Protein AF-A0A6A6C3P4-F1 (afdb_monomer_lite)

Foldseek 3Di:
DPPDPPLVVDPLVVNLVVLLVVCVPWDAFDFDDEDPQKTKTFDDDTDPVNNVQCLPALVSVLSNLCSNQVPDATEIEIANDPDPPPDPVSDDHNYHPVSNLNLQSYAEYEYEQEAALVDPVRLVSSLVSLQVVLVVNVVRYAHAEYAYEYEHPDDDDPDDELSCLSVLVSVVSRDYNAYAYYYYDPRNVVSHDPVSVVVSVVRNVVVVVVCVPDDDDPDPVVVCVVDPPPPPPPDDD

Sequence (237 aa):
MSSHSALLDLPAELRVHIFEYVFEETHCQKPLFVLDEIYVQSSGEGSLTATAILLTCRLIYKECLPLLYQNTAVELSLRCEENTNESLTTLIDLGTIEDCGILPRLRHIELEVTFDAHDEASISRTKARLQNFSKVLNTHGKLKTLNLTFLQSGKHYRGDEFSGDVLVDQAMAMKRDQVFEVSRNIAARFAMSNGKWTALRALADNYREGERESYQEISLDYWDRVFPEKVGSGEAE

Radius of gyration: 21.26 Å; chains: 1; bounding box: 56×50×61 Å

pLDDT: mean 71.83, std 16.26, range [32.56, 93.0]

Structure (mmCIF, N/CA/C/O backbone):
data_AF-A0A6A6C3P4-F1
#
_entry.id   AF-A0A6A6C3P4-F1
#
loop_
_atom_site.group_PDB
_atom_site.id
_atom_site.type_symbol
_atom_site.label_atom_id
_atom_site.label_alt_id
_atom_site.label_comp_id
_atom_site.label_asym_id
_atom_site.label_entity_id
_atom_site.label_seq_id
_atom_site.pdbx_PDB_ins_code
_atom_site.Cartn_x
_atom_site.Cartn_y
_atom_site.Cartn_z
_atom_site.occupancy
_atom_site.B_iso_or_equiv
_atom_site.auth_seq_id
_atom_site.auth_comp_id
_atom_site.auth_asym_id
_atom_site.auth_atom_id
_atom_site.pdbx_PDB_model_num
ATOM 1 N N . MET A 1 1 ? 7.246 -18.200 37.428 1.00 45.94 1 MET A N 1
ATOM 2 C CA . MET A 1 1 ? 5.862 -17.742 37.674 1.00 45.94 1 MET A CA 1
ATOM 3 C C . MET A 1 1 ? 5.400 -17.093 36.386 1.00 45.94 1 MET A C 1
ATOM 5 O O . MET A 1 1 ? 6.063 -16.165 35.947 1.00 45.94 1 MET A O 1
ATOM 9 N N . SER A 1 2 ? 4.390 -17.640 35.710 1.00 48.94 2 SER A N 1
ATOM 10 C CA . SER A 1 2 ? 3.871 -17.032 34.482 1.00 48.94 2 SER A CA 1
ATOM 11 C C . SER A 1 2 ? 3.202 -15.708 34.845 1.00 48.94 2 SER A C 1
ATOM 13 O O . SER A 1 2 ? 2.239 -15.700 35.609 1.00 48.94 2 SER A O 1
ATOM 15 N N . SER A 1 3 ? 3.728 -14.598 34.339 1.00 57.94 3 SER A N 1
ATOM 16 C CA . SER A 1 3 ? 3.093 -13.284 34.415 1.00 57.94 3 SER A CA 1
ATOM 17 C C . SER A 1 3 ? 1.859 -13.289 33.512 1.00 57.94 3 SER A C 1
ATOM 19 O O . SER A 1 3 ? 1.930 -12.895 32.350 1.00 57.94 3 SER A O 1
ATOM 21 N N . HIS A 1 4 ? 0.750 -13.828 34.018 1.00 65.25 4 HIS A N 1
ATOM 22 C CA . HIS A 1 4 ? -0.543 -13.739 33.349 1.00 65.25 4 HIS A CA 1
ATOM 23 C C . HIS A 1 4 ? -1.023 -12.287 33.453 1.00 65.25 4 HIS A C 1
ATOM 25 O O . HIS A 1 4 ? -0.998 -11.699 34.535 1.00 65.25 4 HIS A O 1
ATOM 31 N N . SER A 1 5 ? -1.376 -11.676 32.323 1.00 78.69 5 SER A N 1
ATOM 32 C CA . SER A 1 5 ? -1.876 -10.302 32.307 1.00 78.69 5 SER A CA 1
ATOM 33 C C . SER A 1 5 ? -3.309 -10.285 32.825 1.00 78.69 5 SER A C 1
ATOM 35 O O . SER A 1 5 ? -4.189 -10.848 32.180 1.00 78.69 5 SER A O 1
ATOM 37 N N . ALA A 1 6 ? -3.554 -9.588 33.939 1.00 84.31 6 ALA A N 1
ATOM 38 C CA . ALA A 1 6 ? -4.893 -9.427 34.513 1.00 84.31 6 ALA A CA 1
ATOM 39 C C . ALA A 1 6 ? -5.907 -8.820 33.521 1.00 84.31 6 ALA A C 1
ATOM 41 O O . ALA A 1 6 ? -7.106 -9.045 33.646 1.00 84.31 6 ALA A O 1
ATOM 42 N N . LEU A 1 7 ? -5.430 -8.083 32.508 1.00 85.31 7 LEU A N 1
ATOM 43 C CA . LEU A 1 7 ? -6.269 -7.549 31.436 1.00 85.31 7 LEU A CA 1
ATOM 44 C C . LEU A 1 7 ? -6.880 -8.664 30.574 1.00 85.31 7 LEU A C 1
ATOM 46 O O . LEU A 1 7 ? -8.026 -8.548 30.155 1.00 85.31 7 LEU A O 1
ATOM 50 N N . LEU A 1 8 ? -6.134 -9.744 30.315 1.00 86.56 8 LEU A N 1
ATOM 51 C CA . LEU A 1 8 ? -6.587 -10.862 29.479 1.00 86.56 8 LEU A CA 1
ATOM 52 C C . LEU A 1 8 ? -7.566 -11.793 30.207 1.00 86.56 8 LEU A C 1
ATOM 54 O O . LEU A 1 8 ? -8.296 -12.529 29.546 1.00 86.56 8 LEU A O 1
ATOM 58 N N . ASP A 1 9 ? -7.615 -11.726 31.537 1.00 90.06 9 ASP A N 1
ATOM 59 C CA . ASP A 1 9 ? -8.539 -12.513 32.360 1.00 90.06 9 ASP A CA 1
ATOM 60 C C . ASP A 1 9 ? -9.953 -11.891 32.412 1.00 90.06 9 ASP A C 1
ATOM 62 O O . ASP A 1 9 ? -10.911 -12.547 32.823 1.00 90.06 9 ASP A O 1
ATOM 66 N N . LEU A 1 10 ? -10.108 -10.632 31.981 1.00 89.88 10 LEU A N 1
ATOM 67 C CA . LEU A 1 10 ? -11.409 -9.964 31.882 1.00 89.88 10 LEU A CA 1
ATOM 68 C C . LEU A 1 10 ? -12.240 -10.527 30.716 1.00 89.88 10 LEU A C 1
ATOM 70 O O . LEU A 1 10 ? -11.660 -10.878 29.694 1.00 89.88 10 LEU A O 1
ATOM 74 N N . PRO A 1 11 ? -13.583 -10.551 30.791 1.00 92.12 11 PRO A N 1
ATOM 75 C CA . PRO A 1 11 ? -14.446 -10.768 29.627 1.00 92.12 11 PRO A CA 1
ATOM 76 C C . PRO A 1 11 ? -14.145 -9.791 28.482 1.00 92.12 11 PRO A C 1
ATOM 78 O O . PRO A 1 11 ? -13.743 -8.648 28.720 1.00 92.12 11 PRO A O 1
ATOM 81 N N . ALA A 1 12 ? -14.360 -10.231 27.240 1.00 87.94 12 ALA A N 1
ATOM 82 C CA . ALA A 1 12 ? -14.039 -9.450 26.043 1.00 87.94 12 ALA A CA 1
ATOM 83 C C . ALA A 1 12 ? -14.767 -8.098 26.020 1.00 87.94 12 ALA A C 1
ATOM 85 O O . ALA A 1 12 ? -14.181 -7.085 25.654 1.00 87.94 12 ALA A O 1
ATOM 86 N N . GLU A 1 13 ? -16.009 -8.063 26.493 1.00 89.31 13 GLU A N 1
ATOM 87 C CA . GLU A 1 13 ? -16.842 -6.865 26.563 1.00 89.31 13 GLU A CA 1
ATOM 88 C C . GLU A 1 13 ? -16.215 -5.791 27.464 1.00 89.31 13 GLU A C 1
ATOM 90 O O . GLU A 1 13 ? -16.204 -4.611 27.119 1.00 89.31 13 GLU A O 1
ATOM 95 N N . LEU A 1 14 ? -15.628 -6.194 28.598 1.00 90.88 14 LEU A N 1
ATOM 96 C CA . LEU A 1 14 ? -14.944 -5.262 29.497 1.00 90.88 14 LEU A CA 1
ATOM 97 C C . LEU A 1 14 ? -13.619 -4.778 28.910 1.00 90.88 14 LEU A C 1
ATOM 99 O O . LEU A 1 14 ? -13.282 -3.606 29.068 1.00 90.88 14 LEU A O 1
ATOM 103 N N . ARG A 1 15 ? -12.879 -5.651 28.214 1.00 90.44 15 ARG A N 1
ATOM 104 C CA . ARG A 1 15 ? -11.650 -5.250 27.513 1.00 90.44 15 ARG A CA 1
ATOM 105 C C . ARG A 1 15 ? -11.947 -4.206 26.442 1.00 90.44 15 ARG A C 1
ATOM 107 O O . ARG A 1 15 ? -11.287 -3.174 26.415 1.00 90.44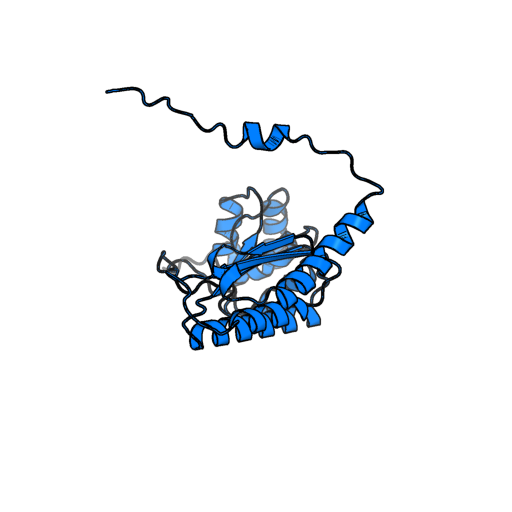 15 ARG A O 1
ATOM 114 N N . VAL A 1 16 ? -12.972 -4.440 25.624 1.00 85.81 16 VAL A N 1
ATOM 115 C CA . VAL A 1 16 ? -13.423 -3.512 24.578 1.00 85.81 16 VAL A CA 1
ATOM 116 C C . VAL A 1 16 ? -13.778 -2.147 25.166 1.00 85.81 16 VAL A C 1
ATOM 118 O O . VAL A 1 16 ? -13.265 -1.153 24.672 1.00 85.81 16 VAL A O 1
ATOM 121 N N . HIS A 1 17 ? -14.540 -2.078 26.262 1.00 87.31 17 HIS A N 1
ATOM 122 C CA . HIS A 1 17 ? -14.852 -0.796 26.910 1.00 87.31 17 HIS A CA 1
ATOM 123 C C . HIS A 1 17 ? -13.623 -0.072 27.480 1.00 87.31 17 HIS A C 1
ATOM 125 O O . HIS A 1 17 ? -13.535 1.153 27.405 1.00 87.31 17 HIS A O 1
ATOM 131 N N . ILE A 1 18 ? -12.650 -0.807 28.032 1.00 87.81 18 ILE A N 1
ATOM 132 C CA . ILE A 1 18 ? -11.373 -0.213 28.459 1.00 87.81 18 ILE A CA 1
ATOM 133 C C . ILE A 1 18 ? -10.647 0.380 27.250 1.00 87.81 18 ILE A C 1
ATOM 135 O O . ILE A 1 18 ? -10.140 1.497 27.321 1.00 87.81 18 ILE A O 1
ATOM 139 N N . PHE A 1 19 ? -10.605 -0.351 26.138 1.00 86.12 19 PHE A N 1
ATOM 140 C CA . PHE A 1 19 ? -9.968 0.111 24.913 1.00 86.12 19 PHE A CA 1
ATOM 141 C C . PHE A 1 19 ? -10.689 1.315 24.309 1.00 86.12 19 PHE A C 1
ATOM 143 O O . PHE A 1 19 ? -10.016 2.267 23.939 1.00 86.12 19 PHE A O 1
ATOM 150 N N . GLU A 1 20 ? -12.021 1.336 24.277 1.00 84.50 20 GLU A N 1
ATOM 151 C CA . GLU A 1 20 ? -12.801 2.503 23.844 1.00 84.50 20 GLU A CA 1
ATOM 152 C C . GLU A 1 20 ? -12.368 3.764 24.591 1.00 84.50 20 GLU A C 1
ATOM 154 O O . GLU A 1 20 ? -12.025 4.750 23.950 1.00 84.50 20 GLU A O 1
ATOM 159 N N . TYR A 1 21 ? -12.274 3.699 25.922 1.00 84.12 21 TYR A N 1
ATOM 160 C CA . TYR A 1 21 ? -11.817 4.822 26.743 1.00 84.12 21 TYR A CA 1
ATOM 161 C C . TYR A 1 21 ? -10.351 5.203 26.476 1.00 84.12 21 TYR A C 1
ATOM 163 O O . TYR A 1 21 ? -10.004 6.377 26.395 1.00 84.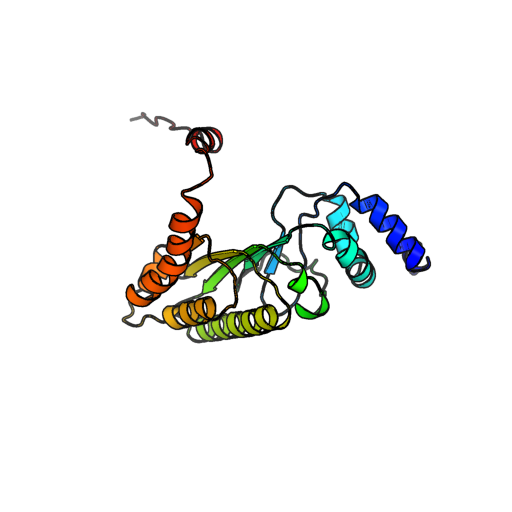12 21 TYR A O 1
ATOM 171 N N . VAL A 1 22 ? -9.464 4.217 26.317 1.00 79.94 22 VAL A N 1
ATOM 172 C CA . VAL A 1 22 ? -8.038 4.460 26.030 1.00 79.94 22 VAL A CA 1
ATOM 173 C C . VAL A 1 22 ? -7.833 5.097 24.653 1.00 79.94 22 VAL A C 1
ATOM 175 O O . VAL A 1 22 ? -6.915 5.896 24.477 1.00 79.94 22 VAL A O 1
ATOM 178 N N . PHE A 1 23 ? -8.659 4.741 23.671 1.00 75.31 23 PHE A N 1
ATOM 179 C CA . PHE A 1 23 ? -8.521 5.185 22.286 1.00 75.31 23 PHE A CA 1
ATOM 180 C C . PHE A 1 23 ? -9.458 6.345 21.910 1.00 75.31 23 PHE A C 1
ATOM 182 O O . PHE A 1 23 ? -9.339 6.838 20.792 1.00 75.31 23 PHE A O 1
ATOM 189 N N . GLU A 1 24 ? -10.320 6.817 22.820 1.00 71.44 24 GLU A N 1
ATOM 190 C CA . GLU A 1 24 ? -11.360 7.835 22.569 1.00 71.44 24 GLU A CA 1
ATOM 191 C C . GLU A 1 24 ? -10.817 9.114 21.906 1.00 71.44 24 GLU A C 1
ATOM 193 O O . GLU A 1 24 ? -11.438 9.651 20.992 1.00 71.44 24 GLU A O 1
ATOM 198 N N . GLU A 1 25 ? -9.616 9.554 22.296 1.00 62.62 25 GLU A N 1
ATOM 199 C CA . GLU A 1 25 ? -8.971 10.771 21.774 1.00 62.62 25 GLU A CA 1
ATOM 200 C C . GLU A 1 25 ? -7.675 10.491 20.995 1.00 62.62 25 GLU A C 1
ATOM 202 O O . GLU A 1 25 ? -6.886 11.401 20.727 1.00 62.62 25 GLU A O 1
ATOM 207 N N . THR A 1 26 ? -7.404 9.229 20.648 1.00 62.56 26 THR A N 1
ATOM 208 C CA . THR A 1 26 ? -6.049 8.830 20.260 1.00 62.56 26 THR A CA 1
ATOM 209 C C . THR A 1 26 ? -5.933 8.391 18.806 1.00 62.56 26 THR A C 1
ATOM 211 O O . THR A 1 26 ? -6.361 7.304 18.424 1.00 62.56 26 THR A O 1
ATOM 214 N N . HIS A 1 27 ? -5.225 9.184 18.001 1.00 59.31 27 HIS A N 1
ATOM 215 C CA . HIS A 1 27 ? -4.705 8.725 16.715 1.00 59.31 27 HIS A CA 1
ATOM 216 C C . HIS A 1 27 ? -3.531 7.759 16.964 1.00 59.31 27 HIS A C 1
ATOM 218 O O . HIS A 1 27 ? -2.566 8.081 17.662 1.00 59.31 27 HIS A O 1
ATOM 224 N N . CYS A 1 28 ? -3.621 6.531 16.450 1.00 59.34 28 CYS A N 1
ATOM 225 C CA . CYS A 1 28 ? -2.527 5.556 16.524 1.00 59.34 28 CYS A CA 1
ATOM 226 C C . CYS A 1 28 ? -1.546 5.792 15.372 1.00 59.34 28 CYS A C 1
ATOM 228 O O . CYS A 1 28 ? -1.984 6.025 14.251 1.00 59.34 28 CYS A O 1
ATOM 230 N N . GLN A 1 29 ? -0.234 5.732 15.641 1.00 55.16 29 GLN A N 1
ATOM 231 C CA . GLN A 1 29 ? 0.790 6.139 14.668 1.00 55.16 29 GLN A CA 1
ATOM 232 C C . GLN A 1 29 ? 1.463 4.979 13.922 1.00 55.16 29 GLN A C 1
ATOM 234 O O . GLN A 1 29 ? 1.927 5.169 12.800 1.00 55.16 29 GLN A O 1
ATOM 239 N N . LYS A 1 30 ? 1.611 3.801 14.543 1.00 55.06 30 LYS A N 1
ATOM 240 C CA . LYS A 1 30 ? 2.495 2.727 14.048 1.00 55.06 30 LYS A CA 1
ATOM 241 C C . LYS A 1 30 ? 2.025 1.346 14.554 1.00 55.06 30 LYS A C 1
ATOM 243 O O . LYS A 1 30 ? 1.406 1.283 15.608 1.00 55.06 30 LYS A O 1
ATOM 248 N N . PRO A 1 31 ? 2.392 0.224 13.914 1.00 52.94 31 PRO A N 1
ATOM 249 C CA . PRO A 1 31 ? 1.955 -0.208 12.578 1.00 52.94 31 PRO A CA 1
ATOM 250 C C . PRO A 1 31 ? 0.911 -1.332 12.678 1.00 52.94 31 PRO A C 1
ATOM 252 O O . PRO A 1 31 ? 0.866 -2.058 13.673 1.00 52.94 31 PRO A O 1
ATOM 255 N N . LEU A 1 32 ? 0.128 -1.543 11.614 1.00 54.28 32 LEU A N 1
ATOM 256 C CA . LEU A 1 32 ? -0.508 -2.844 11.395 1.00 54.28 32 LEU A CA 1
ATOM 257 C C . LEU A 1 32 ? 0.454 -3.721 10.589 1.00 54.28 32 LEU A C 1
ATOM 259 O O . LEU A 1 32 ? 0.484 -3.650 9.368 1.00 54.28 32 LEU A O 1
ATOM 263 N N . PHE A 1 33 ? 1.261 -4.542 11.251 1.00 56.22 33 PHE A N 1
ATOM 264 C CA . PHE A 1 33 ? 2.139 -5.479 10.548 1.00 56.22 33 PHE A CA 1
ATOM 265 C C . PHE A 1 33 ? 1.400 -6.719 10.109 1.00 56.22 33 PHE A C 1
ATOM 267 O O . PHE A 1 33 ? 0.973 -7.506 10.948 1.00 56.22 33 PHE A O 1
ATOM 274 N N . VAL A 1 34 ? 1.285 -6.921 8.803 1.00 54.06 34 VAL A N 1
ATOM 275 C CA . VAL A 1 34 ? 0.545 -8.064 8.297 1.00 54.06 34 VAL A CA 1
ATOM 276 C C . VAL A 1 34 ? 1.196 -8.594 7.027 1.00 54.06 34 VAL A C 1
ATOM 278 O O . VAL A 1 34 ? 1.381 -7.875 6.049 1.00 54.06 34 VAL A O 1
ATOM 281 N N . LEU A 1 35 ? 1.626 -9.846 7.136 1.00 48.59 35 LEU A N 1
ATOM 282 C CA . LEU A 1 35 ? 2.675 -10.531 6.405 1.00 48.59 35 LEU A CA 1
ATOM 283 C C . LEU A 1 35 ? 2.189 -11.003 5.024 1.00 48.59 35 LEU A C 1
ATOM 285 O O . LEU A 1 35 ? 1.468 -11.986 4.912 1.00 48.59 35 LEU A O 1
ATOM 289 N N . ASP A 1 36 ? 2.623 -10.269 4.002 1.00 52.94 36 ASP A N 1
ATOM 290 C CA . ASP A 1 36 ? 2.783 -10.657 2.586 1.00 52.94 36 ASP A CA 1
ATOM 291 C C . ASP A 1 36 ? 3.763 -9.653 1.921 1.00 52.94 36 ASP A C 1
ATOM 293 O O . ASP A 1 36 ? 3.600 -9.207 0.787 1.00 52.94 36 ASP A O 1
ATOM 297 N N . GLU A 1 37 ? 4.785 -9.237 2.690 1.00 58.62 37 GLU A N 1
ATOM 298 C CA . GLU A 1 37 ? 5.852 -8.302 2.283 1.00 58.62 37 GLU A CA 1
ATOM 299 C C . GLU A 1 37 ? 5.377 -6.866 1.941 1.00 58.62 37 GLU A C 1
ATOM 301 O O . GLU A 1 37 ? 6.060 -6.128 1.223 1.00 58.62 37 GLU A O 1
ATOM 306 N N . ILE A 1 38 ? 4.216 -6.462 2.476 1.00 59.91 38 ILE A N 1
ATOM 307 C CA . ILE A 1 38 ? 3.667 -5.102 2.389 1.00 59.91 38 ILE A CA 1
ATOM 308 C C . ILE A 1 38 ? 3.631 -4.480 3.787 1.00 59.91 38 ILE A C 1
ATOM 310 O O . ILE A 1 38 ? 2.994 -5.000 4.703 1.00 59.91 38 ILE A O 1
ATOM 314 N N . TYR A 1 39 ? 4.298 -3.341 3.945 1.00 62.84 39 TYR A N 1
ATOM 315 C CA . TYR A 1 39 ? 4.402 -2.636 5.222 1.00 62.84 39 TYR A CA 1
ATOM 316 C C . TYR A 1 39 ? 3.325 -1.571 5.312 1.00 62.84 39 TYR A C 1
ATOM 318 O O . TYR A 1 39 ? 3.297 -0.697 4.458 1.00 62.84 39 TYR A O 1
ATOM 326 N N . VAL A 1 40 ? 2.472 -1.632 6.336 1.00 62.19 40 VAL A N 1
ATOM 327 C CA . VAL A 1 40 ? 1.346 -0.709 6.511 1.00 62.19 40 VAL A CA 1
ATOM 328 C C . VAL A 1 40 ? 1.644 0.301 7.619 1.00 62.19 40 VAL A C 1
ATOM 330 O O . VAL A 1 40 ? 1.822 -0.077 8.780 1.00 62.19 40 VAL A O 1
ATOM 333 N N . GLN A 1 41 ? 1.621 1.592 7.294 1.00 64.44 41 GLN A N 1
ATOM 334 C CA . GLN A 1 41 ? 1.775 2.676 8.266 1.00 64.44 41 GLN A CA 1
ATOM 335 C C . GLN A 1 41 ? 0.617 3.676 8.174 1.00 64.44 41 GLN A C 1
ATOM 337 O O . GLN A 1 41 ? 0.255 4.091 7.080 1.00 64.44 41 GLN A O 1
ATOM 342 N N . SER A 1 42 ? 0.058 4.087 9.314 1.00 62.47 42 SER A N 1
ATOM 343 C CA . SER A 1 42 ? -0.900 5.199 9.392 1.00 62.47 42 SER A CA 1
ATOM 344 C C . SER A 1 42 ? -0.188 6.556 9.366 1.00 62.47 42 SER A C 1
ATOM 346 O O . SER A 1 42 ? 0.865 6.704 9.993 1.00 62.47 42 SER A O 1
ATOM 348 N N . SER A 1 43 ? -0.755 7.552 8.683 1.00 57.50 43 SER A N 1
ATOM 349 C CA . SER A 1 43 ? -0.251 8.935 8.692 1.00 57.50 43 SER A CA 1
ATOM 350 C C . SER A 1 43 ? -0.592 9.686 9.996 1.00 57.50 43 SER A C 1
ATOM 352 O O . SER A 1 43 ? -1.507 9.303 10.727 1.00 57.50 43 SER A O 1
ATOM 354 N N . GLY A 1 44 ? 0.156 10.759 10.301 1.00 59.53 44 GLY A N 1
ATOM 355 C CA . GLY A 1 44 ? -0.094 11.672 11.434 1.00 59.53 44 GLY A CA 1
ATOM 356 C C . GLY A 1 44 ? 0.852 11.529 12.638 1.00 59.53 44 GLY A C 1
ATOM 357 O O . GLY A 1 44 ? 1.699 10.637 12.675 1.00 59.53 44 GLY A O 1
ATOM 358 N N . GLU A 1 45 ? 0.724 12.434 13.620 1.00 60.16 45 GLU A N 1
ATOM 359 C CA . GLU A 1 45 ? 1.311 12.309 14.966 1.00 60.16 45 GLU A CA 1
ATOM 360 C C . GLU A 1 45 ? 0.380 11.467 15.841 1.00 60.16 45 GLU A C 1
ATOM 362 O O . GLU A 1 45 ? -0.811 11.751 15.933 1.00 60.16 45 GLU A O 1
ATOM 367 N N . GLY A 1 46 ? 0.889 10.407 16.462 1.00 63.56 46 GLY A N 1
ATOM 368 C CA . GLY A 1 46 ? 0.056 9.478 17.213 1.00 63.56 46 GLY A CA 1
ATOM 369 C C . GLY A 1 46 ? 0.679 9.098 18.542 1.00 63.56 46 GLY A C 1
ATOM 370 O O . GLY A 1 46 ? 1.841 9.382 18.824 1.00 63.56 46 GLY A O 1
ATOM 371 N N . SER A 1 47 ? -0.118 8.470 19.399 1.00 70.81 47 SER A N 1
ATOM 372 C CA . SER A 1 47 ? 0.312 8.164 20.762 1.00 70.81 47 SER A CA 1
ATOM 373 C C . SER A 1 47 ? 1.214 6.933 20.818 1.00 70.81 47 SER A C 1
ATOM 375 O O . SER A 1 47 ? 0.847 5.833 20.384 1.00 70.81 47 SER A O 1
ATOM 377 N N . LEU A 1 48 ? 2.380 7.103 21.445 1.00 70.62 48 LEU A N 1
ATOM 378 C CA . LEU A 1 48 ? 3.295 6.009 21.777 1.00 70.62 48 LEU A CA 1
ATOM 379 C C . LEU A 1 48 ? 2.631 4.977 22.701 1.00 70.62 48 LEU A C 1
ATOM 381 O O . LEU A 1 48 ? 2.861 3.778 22.551 1.00 70.62 48 LEU A O 1
ATOM 385 N N . THR A 1 49 ? 1.766 5.423 23.615 1.00 73.75 49 THR A N 1
ATOM 386 C CA . THR A 1 49 ? 1.061 4.553 24.567 1.00 73.75 49 THR A CA 1
ATOM 387 C C . THR A 1 49 ? 0.050 3.658 23.859 1.00 73.75 49 THR A C 1
ATOM 389 O O . THR A 1 49 ? 0.045 2.447 24.065 1.00 73.75 49 THR A O 1
ATOM 392 N N . ALA A 1 50 ? -0.766 4.235 22.977 1.00 72.56 50 ALA A N 1
ATOM 393 C CA . ALA A 1 50 ? -1.739 3.489 22.182 1.00 72.56 50 ALA A CA 1
ATOM 394 C C . ALA A 1 50 ? -1.052 2.438 21.294 1.00 72.56 50 ALA A C 1
ATOM 396 O O . ALA A 1 50 ? -1.468 1.280 21.239 1.00 72.56 50 ALA A O 1
ATOM 397 N N . THR A 1 51 ? 0.068 2.828 20.683 1.00 72.38 51 THR A N 1
ATOM 398 C CA . THR A 1 51 ? 0.919 1.937 19.887 1.00 72.38 51 THR A CA 1
ATOM 399 C C . THR A 1 51 ? 1.457 0.769 20.723 1.00 72.38 51 THR A C 1
ATOM 401 O O . THR A 1 51 ? 1.373 -0.382 20.302 1.00 72.38 51 THR A O 1
ATOM 404 N N . ALA A 1 52 ? 1.957 1.025 21.935 1.00 74.50 52 ALA A N 1
ATOM 405 C CA . ALA A 1 52 ? 2.470 -0.028 22.814 1.00 74.50 52 ALA A CA 1
ATOM 406 C C . ALA A 1 52 ? 1.387 -1.047 23.225 1.00 74.50 52 ALA A C 1
ATOM 408 O O . ALA A 1 52 ? 1.662 -2.245 23.313 1.00 74.50 52 ALA A O 1
ATOM 409 N N . ILE A 1 53 ? 0.144 -0.597 23.426 1.00 77.25 53 ILE A N 1
ATOM 410 C CA . ILE A 1 53 ? -0.988 -1.475 23.764 1.00 77.25 53 ILE A CA 1
ATOM 411 C C . ILE A 1 53 ? -1.318 -2.412 22.595 1.00 77.25 53 ILE A C 1
ATOM 413 O O . ILE A 1 53 ? -1.458 -3.620 22.794 1.00 77.25 53 ILE A O 1
ATOM 417 N N . LEU A 1 54 ? -1.369 -1.888 21.367 1.00 74.06 54 LEU A N 1
ATOM 418 C CA . LEU A 1 54 ? -1.586 -2.696 20.160 1.00 74.06 54 LEU A CA 1
ATOM 419 C C . LEU A 1 54 ? -0.499 -3.755 19.959 1.00 74.06 54 LEU A C 1
ATOM 421 O O . LEU A 1 54 ? -0.790 -4.870 19.532 1.00 74.06 54 LEU A O 1
ATOM 425 N N . LEU A 1 55 ? 0.738 -3.424 20.325 1.00 74.12 55 LEU A N 1
ATOM 426 C CA . LEU A 1 55 ? 1.890 -4.318 20.249 1.00 74.12 55 LEU A CA 1
ATOM 427 C C . LEU A 1 55 ? 2.029 -5.241 21.471 1.00 74.12 55 LEU A C 1
ATOM 429 O O . LEU A 1 55 ? 3.074 -5.855 21.653 1.00 74.12 55 LEU A O 1
ATOM 433 N N . THR A 1 56 ? 1.013 -5.361 22.328 1.00 77.38 56 THR A N 1
ATOM 434 C CA . THR A 1 56 ? 1.095 -6.250 23.498 1.00 77.38 56 THR A CA 1
ATOM 435 C C . THR A 1 56 ? 0.837 -7.710 23.119 1.00 77.38 56 THR A C 1
ATOM 437 O O . THR A 1 56 ? 1.604 -8.594 23.498 1.00 77.38 56 THR A O 1
ATOM 440 N N . CYS A 1 57 ? -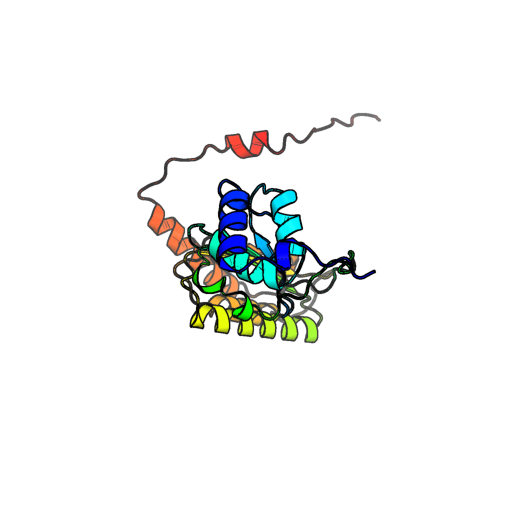0.242 -7.994 22.378 1.00 78.81 57 CYS A N 1
ATOM 441 C CA . CYS A 1 57 ? -0.511 -9.326 21.829 1.00 78.81 57 CYS A CA 1
ATOM 442 C C . CYS A 1 57 ? -1.540 -9.291 20.686 1.00 78.81 57 CYS A C 1
ATOM 444 O O . CYS A 1 57 ? -2.339 -8.361 20.567 1.00 78.81 57 CYS A O 1
ATOM 446 N N . ARG A 1 58 ? -1.575 -10.365 19.882 1.00 76.94 58 ARG A N 1
ATOM 447 C CA . ARG A 1 58 ? -2.486 -10.501 18.730 1.00 76.94 58 ARG A CA 1
ATOM 448 C C . ARG A 1 58 ? -3.971 -10.411 19.106 1.00 76.94 58 ARG A C 1
ATOM 450 O O . ARG A 1 58 ? -4.761 -9.924 18.304 1.00 76.94 58 ARG A O 1
ATOM 457 N N . LEU A 1 59 ? -4.356 -10.886 20.295 1.00 83.00 59 LEU A N 1
ATOM 458 C CA . LEU A 1 59 ? -5.750 -10.829 20.752 1.00 83.00 59 LEU A CA 1
ATOM 459 C C . LEU A 1 59 ? -6.197 -9.383 20.983 1.00 83.00 59 LEU A C 1
ATOM 461 O O . LEU A 1 59 ? -7.175 -8.957 20.380 1.00 83.00 59 LEU A O 1
ATOM 465 N N . ILE A 1 60 ? -5.439 -8.638 21.796 1.00 81.69 60 ILE A N 1
ATOM 466 C CA . ILE A 1 60 ? -5.701 -7.221 22.093 1.00 81.69 60 ILE A CA 1
ATOM 467 C C . ILE A 1 60 ? -5.798 -6.437 20.792 1.00 81.69 60 ILE A C 1
ATOM 469 O O . ILE A 1 60 ? -6.769 -5.733 20.555 1.00 81.6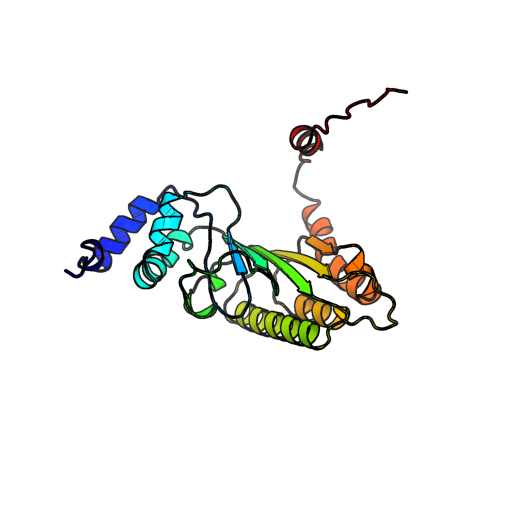9 60 ILE A O 1
ATOM 473 N N . TYR A 1 61 ? -4.836 -6.637 19.898 1.00 78.31 61 TYR A N 1
ATOM 474 C CA . TYR A 1 61 ? -4.840 -5.990 18.600 1.00 78.31 61 TYR A CA 1
ATOM 475 C C . TYR A 1 61 ? -6.133 -6.230 17.800 1.00 78.31 61 TYR A C 1
ATOM 477 O O . TYR A 1 61 ? -6.745 -5.275 17.323 1.00 78.31 61 TYR A O 1
ATOM 485 N N . LYS A 1 62 ? -6.582 -7.489 17.680 1.00 77.81 62 LYS A N 1
ATOM 486 C CA . LYS A 1 62 ? -7.816 -7.832 16.952 1.00 77.81 62 LYS A CA 1
ATOM 487 C C . LYS A 1 62 ? -9.062 -7.199 17.574 1.00 77.81 62 LYS A C 1
ATOM 489 O O . LYS A 1 62 ? -9.964 -6.814 16.834 1.00 77.81 62 LYS A O 1
ATOM 494 N N . GLU A 1 63 ? -9.111 -7.090 18.898 1.00 81.69 63 GLU A N 1
ATOM 495 C CA . GLU A 1 63 ? -10.224 -6.464 19.623 1.00 81.69 63 GLU A CA 1
ATOM 496 C C . GLU A 1 63 ? -10.228 -4.936 19.481 1.00 81.69 63 GLU A C 1
ATOM 498 O O . GLU A 1 63 ? -11.291 -4.340 19.325 1.00 81.69 63 GLU A O 1
ATOM 503 N N . CYS A 1 64 ? -9.055 -4.299 19.463 1.00 79.50 64 CYS A N 1
ATOM 504 C CA . CYS A 1 64 ? -8.922 -2.844 19.341 1.00 79.50 64 CYS A CA 1
ATOM 505 C C . CYS A 1 64 ? -9.119 -2.328 17.910 1.00 79.50 64 CYS A C 1
ATOM 507 O O . CYS A 1 64 ? -9.529 -1.187 17.710 1.00 79.50 64 CYS A O 1
ATOM 509 N N . LEU A 1 65 ? -8.812 -3.141 16.898 1.00 75.94 65 LEU A N 1
ATOM 510 C CA . LEU A 1 65 ? -8.791 -2.712 15.499 1.00 75.94 65 LEU A CA 1
ATOM 511 C C . LEU A 1 65 ? -10.142 -2.150 15.013 1.00 75.94 65 LEU A C 1
ATOM 513 O O . LEU A 1 65 ? -10.144 -1.093 14.379 1.00 75.94 65 LEU A O 1
ATOM 517 N N . PRO A 1 66 ? -11.302 -2.770 15.311 1.00 75.06 66 PRO A N 1
ATOM 518 C CA . PRO A 1 66 ? -12.589 -2.149 15.037 1.00 75.06 66 PRO A CA 1
ATOM 519 C C . PRO A 1 66 ? -12.728 -0.774 15.684 1.00 75.06 66 PRO A C 1
ATOM 521 O O . PRO A 1 66 ? -13.105 0.153 14.986 1.00 75.06 66 PRO A O 1
ATOM 524 N N . LEU A 1 67 ? -12.361 -0.617 16.954 1.00 76.31 67 LEU A N 1
ATOM 525 C CA . LEU A 1 67 ? -12.518 0.642 17.689 1.00 76.31 67 LEU A CA 1
ATOM 526 C C . LEU A 1 67 ? -11.708 1.780 17.056 1.00 76.31 67 LEU A C 1
ATOM 528 O O . LEU A 1 67 ? -12.215 2.883 16.877 1.00 76.31 67 LEU A O 1
ATOM 532 N N . LEU A 1 68 ? -10.480 1.481 16.628 1.00 72.62 68 LEU A N 1
ATOM 533 C CA . LEU A 1 68 ? -9.582 2.453 16.001 1.00 72.62 68 LEU A CA 1
ATOM 534 C C . LEU A 1 68 ? -10.052 2.926 14.624 1.00 72.62 68 LEU A C 1
ATOM 536 O O . LEU A 1 68 ? -9.821 4.074 14.238 1.00 72.62 68 LEU A O 1
ATOM 540 N N . TYR A 1 69 ? -10.691 2.034 13.868 1.00 69.50 69 TYR A N 1
ATOM 541 C CA . TYR A 1 69 ? -10.946 2.241 12.442 1.00 69.50 69 TYR A CA 1
ATOM 542 C C . TYR A 1 69 ? -12.431 2.250 12.067 1.00 69.50 69 TYR A C 1
ATOM 544 O O . TYR A 1 69 ? -12.764 2.403 10.894 1.00 69.50 69 TYR A O 1
ATOM 552 N N . GLN A 1 70 ? -13.346 2.089 13.025 1.00 65.44 70 GLN A N 1
ATOM 553 C CA . GLN A 1 70 ? -14.790 2.091 12.773 1.00 65.44 70 GLN A CA 1
ATOM 554 C C . GLN A 1 70 ? -15.286 3.457 12.291 1.00 65.44 70 GLN A C 1
ATOM 556 O O . GLN A 1 70 ? -16.156 3.495 11.424 1.00 65.44 70 GLN A O 1
ATOM 561 N N . ASN A 1 71 ? -14.694 4.549 12.783 1.00 55.69 71 ASN A N 1
ATOM 562 C CA . ASN A 1 71 ? -15.110 5.917 12.452 1.00 55.69 71 ASN A CA 1
ATOM 563 C C . ASN A 1 71 ? -13.989 6.780 11.850 1.00 55.69 71 ASN A C 1
ATOM 565 O O . ASN A 1 71 ? -14.222 7.937 11.508 1.00 55.69 71 ASN A O 1
ATOM 569 N N . THR A 1 72 ? -12.789 6.223 11.690 1.00 60.56 72 THR A N 1
ATOM 570 C CA . THR A 1 72 ? -11.604 6.975 11.267 1.00 60.56 72 THR A CA 1
ATOM 571 C C . THR A 1 72 ? -11.297 6.676 9.808 1.00 60.56 72 THR A C 1
ATOM 573 O O . THR A 1 72 ? -11.146 5.515 9.422 1.00 60.56 72 THR A O 1
ATOM 576 N N . ALA A 1 73 ? -11.195 7.719 8.981 1.00 60.62 73 ALA A N 1
ATOM 577 C CA . ALA A 1 73 ? -10.608 7.572 7.658 1.00 60.62 73 ALA A CA 1
ATOM 578 C C . ALA A 1 73 ? -9.135 7.201 7.838 1.00 60.62 73 ALA A C 1
ATOM 580 O O . ALA A 1 73 ? -8.368 7.960 8.422 1.00 60.62 73 ALA A O 1
ATOM 581 N N . VAL A 1 74 ? -8.767 6.011 7.374 1.00 65.56 74 VAL A N 1
ATOM 582 C CA . VAL A 1 74 ? -7.390 5.539 7.469 1.00 65.56 74 VAL A CA 1
ATOM 583 C C . VAL A 1 74 ? -6.689 5.852 6.166 1.00 65.56 74 VAL A C 1
ATOM 585 O O . VAL A 1 74 ? -7.130 5.418 5.095 1.00 65.56 74 VAL A O 1
ATOM 588 N N . GLU A 1 75 ? -5.613 6.609 6.292 1.00 65.81 75 GLU A N 1
ATOM 589 C CA . GLU A 1 75 ? -4.568 6.730 5.295 1.00 65.81 75 GLU A CA 1
ATOM 590 C C . GLU A 1 75 ? -3.491 5.701 5.615 1.00 65.81 75 GLU A C 1
ATOM 592 O O . GLU A 1 75 ? -3.015 5.625 6.749 1.00 65.81 75 GLU A O 1
ATOM 597 N N . LEU A 1 76 ? -3.165 4.873 4.626 1.00 67.50 76 LEU A N 1
ATOM 598 C CA . LEU A 1 76 ? -2.153 3.841 4.766 1.00 67.50 76 LEU A CA 1
ATOM 599 C C . LEU A 1 76 ? -1.030 4.031 3.768 1.00 67.50 76 LEU A C 1
ATOM 601 O O . LEU A 1 76 ? -1.278 3.980 2.569 1.00 67.50 76 LEU A O 1
ATOM 605 N N . SER A 1 77 ? 0.197 4.119 4.268 1.00 65.81 77 SER A N 1
ATOM 606 C CA . SER A 1 77 ? 1.393 3.958 3.457 1.00 65.81 77 SER A CA 1
ATOM 607 C C . SER A 1 77 ? 1.732 2.476 3.332 1.00 65.81 77 SER A C 1
ATOM 609 O O . SER A 1 77 ? 1.830 1.786 4.347 1.00 65.81 77 SER A O 1
ATOM 611 N N . LEU A 1 78 ? 1.869 1.994 2.100 1.00 67.88 78 LEU A N 1
ATOM 612 C CA . LEU A 1 78 ? 2.249 0.635 1.739 1.00 67.88 78 LEU A CA 1
ATOM 613 C C . LEU A 1 78 ? 3.627 0.665 1.099 1.00 67.88 78 LEU A C 1
ATOM 615 O O . LEU A 1 78 ? 3.782 1.272 0.046 1.00 67.88 78 LEU A O 1
ATOM 619 N N . ARG A 1 79 ? 4.612 -0.008 1.691 1.00 67.88 79 ARG A N 1
ATOM 620 C CA . ARG A 1 79 ? 5.961 -0.109 1.109 1.00 67.88 79 ARG A CA 1
ATOM 621 C C . ARG A 1 79 ? 6.256 -1.534 0.673 1.00 67.88 79 ARG A C 1
ATOM 623 O O . ARG A 1 79 ? 5.905 -2.472 1.383 1.00 67.88 79 ARG A O 1
ATOM 630 N N . CYS A 1 80 ? 6.911 -1.699 -0.471 1.00 63.00 80 CYS A N 1
ATOM 631 C CA . CYS A 1 80 ? 7.513 -2.969 -0.888 1.00 63.00 80 CYS A CA 1
ATOM 632 C C . CYS A 1 80 ? 9.018 -2.942 -0.571 1.00 63.00 80 CYS A C 1
ATOM 634 O O . CYS A 1 80 ? 9.814 -2.664 -1.459 1.00 63.00 80 CYS A O 1
ATOM 636 N N . GLU A 1 81 ? 9.438 -3.172 0.676 1.00 62.75 81 GLU A N 1
ATOM 637 C CA . GLU A 1 81 ? 10.874 -3.240 1.002 1.00 62.75 81 GLU A CA 1
ATOM 638 C C . GLU A 1 81 ? 11.463 -4.639 0.737 1.00 62.75 81 GLU A C 1
ATOM 640 O O . GLU A 1 81 ? 10.801 -5.662 0.919 1.00 62.75 81 GLU A O 1
ATOM 645 N N . GLU A 1 82 ? 12.733 -4.678 0.316 1.00 56.94 82 GLU A N 1
ATOM 646 C CA . GLU A 1 82 ? 13.578 -5.887 0.303 1.00 56.94 82 GLU A CA 1
ATOM 647 C C . GLU A 1 82 ? 14.754 -5.794 1.304 1.00 56.94 82 GLU A C 1
AT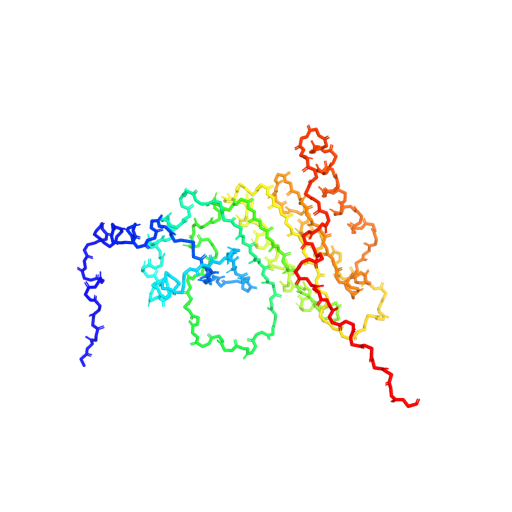OM 649 O O . GLU A 1 82 ? 15.486 -6.763 1.460 1.00 56.94 82 GLU A O 1
ATOM 654 N N . ASN A 1 83 ? 14.951 -4.669 2.017 1.00 49.34 83 ASN A N 1
ATOM 655 C CA . ASN A 1 83 ? 16.212 -4.391 2.733 1.00 49.34 83 ASN A CA 1
ATOM 656 C C . ASN A 1 83 ? 16.097 -3.771 4.143 1.00 49.34 83 ASN A C 1
ATOM 658 O O . ASN A 1 83 ? 16.998 -3.049 4.570 1.00 49.34 83 ASN A O 1
ATOM 662 N N . THR A 1 84 ? 15.071 -4.080 4.938 1.00 49.81 84 THR A N 1
ATOM 663 C CA . THR A 1 84 ? 15.125 -3.760 6.378 1.00 49.81 84 THR A CA 1
ATOM 664 C C . THR A 1 84 ? 15.890 -4.831 7.151 1.00 49.81 84 THR A C 1
ATOM 666 O O . THR A 1 84 ? 15.302 -5.714 7.771 1.00 49.81 84 THR A O 1
ATOM 669 N N . ASN A 1 85 ? 17.221 -4.717 7.156 1.00 42.69 85 ASN A N 1
ATOM 670 C CA . ASN A 1 85 ? 18.067 -5.276 8.223 1.00 42.69 85 ASN A CA 1
ATOM 671 C C . ASN A 1 85 ? 17.963 -4.457 9.529 1.00 42.69 85 ASN A C 1
ATOM 673 O O . ASN A 1 85 ? 18.575 -4.808 10.539 1.00 42.69 85 ASN A O 1
ATOM 677 N N . GLU A 1 86 ? 17.179 -3.377 9.543 1.00 46.47 86 GLU A N 1
ATOM 678 C CA . GLU A 1 86 ? 16.863 -2.628 10.754 1.00 46.47 86 GLU A CA 1
ATOM 679 C C . GLU A 1 86 ? 15.805 -3.376 11.582 1.00 46.47 86 GLU A C 1
ATOM 681 O O . GLU A 1 86 ? 14.602 -3.211 11.423 1.00 46.47 86 GLU A O 1
ATOM 686 N N . SER A 1 87 ? 16.296 -4.253 12.463 1.00 45.06 87 SER A N 1
ATOM 687 C CA . SER A 1 87 ? 15.652 -4.721 13.698 1.00 45.06 87 SER A CA 1
ATOM 688 C C . SER A 1 87 ? 14.146 -5.040 13.625 1.00 45.06 87 SER A C 1
ATOM 690 O O . SER A 1 87 ? 13.356 -4.535 14.420 1.00 45.06 87 SER A O 1
ATOM 692 N N . LEU A 1 88 ? 13.766 -5.998 12.773 1.00 49.22 88 LEU A N 1
ATOM 693 C CA . LEU A 1 88 ? 12.451 -6.672 12.787 1.00 49.22 88 LEU A CA 1
ATOM 694 C C . LEU A 1 88 ? 12.205 -7.530 14.057 1.00 49.22 88 LEU A C 1
ATOM 696 O O . LEU A 1 88 ? 11.227 -8.267 14.147 1.00 49.22 88 LEU A O 1
ATOM 700 N N . THR A 1 89 ? 13.091 -7.475 15.055 1.00 45.19 89 THR A N 1
ATOM 701 C CA . THR A 1 89 ? 13.089 -8.330 16.257 1.00 45.19 89 THR A CA 1
ATOM 702 C C . THR A 1 89 ? 11.951 -8.042 17.242 1.00 45.19 89 THR A C 1
ATOM 704 O O . THR A 1 89 ? 11.791 -8.787 18.207 1.00 45.19 89 THR A O 1
ATOM 707 N N . THR A 1 90 ? 11.135 -7.012 17.006 1.00 52.69 90 THR A N 1
ATOM 708 C CA . THR A 1 90 ? 9.951 -6.673 17.817 1.00 52.69 90 THR A CA 1
ATOM 709 C C . THR A 1 90 ? 8.628 -6.799 17.056 1.00 52.69 90 THR A C 1
ATOM 711 O O . THR A 1 90 ? 7.586 -6.396 17.574 1.00 52.69 90 THR A O 1
ATOM 714 N N . LEU A 1 91 ? 8.636 -7.361 15.841 1.00 57.84 91 LEU A N 1
ATOM 715 C CA . LEU A 1 91 ? 7.420 -7.503 15.045 1.00 57.84 91 LEU A CA 1
ATOM 716 C C . LEU A 1 91 ? 6.531 -8.630 15.572 1.00 57.84 91 LEU A C 1
ATOM 718 O O . LEU A 1 91 ? 6.921 -9.797 15.596 1.00 57.84 91 LEU A O 1
ATOM 722 N N . ILE A 1 92 ? 5.305 -8.277 15.955 1.00 58.03 92 ILE A N 1
ATOM 723 C CA . ILE A 1 92 ? 4.238 -9.255 16.155 1.00 58.03 92 ILE A CA 1
ATOM 724 C C . ILE A 1 92 ? 3.681 -9.602 14.778 1.00 58.03 92 ILE A C 1
ATOM 726 O O . ILE A 1 92 ? 3.239 -8.716 14.055 1.00 58.03 92 ILE A O 1
ATOM 730 N N . ASP A 1 93 ? 3.687 -10.887 14.427 1.00 62.91 93 ASP A N 1
ATOM 731 C CA . ASP A 1 93 ? 2.959 -11.391 13.263 1.00 62.91 93 ASP A CA 1
ATOM 732 C C . ASP A 1 93 ? 1.445 -11.308 13.525 1.00 62.91 93 ASP A C 1
ATOM 734 O O . ASP A 1 93 ? 0.896 -12.012 14.386 1.00 62.91 93 ASP A O 1
ATOM 738 N N . LEU A 1 94 ? 0.759 -10.412 12.810 1.00 59.88 94 LEU A N 1
ATOM 739 C CA . LEU A 1 94 ? -0.684 -10.196 12.963 1.00 59.88 94 LEU A CA 1
ATOM 740 C C . LEU A 1 94 ? -1.500 -11.045 11.968 1.00 59.88 94 LEU A C 1
ATOM 742 O O . LEU A 1 94 ? -2.720 -11.175 12.150 1.00 59.88 94 LEU A O 1
ATOM 746 N N . GLY A 1 95 ? -0.850 -11.736 11.022 1.00 65.00 95 GLY A N 1
ATOM 747 C CA . GLY A 1 95 ? -1.464 -12.602 10.007 1.00 65.00 95 GLY A CA 1
ATOM 748 C C . GLY A 1 95 ? -1.304 -12.077 8.581 1.00 65.00 95 GLY A C 1
ATOM 749 O O . GLY A 1 95 ? -0.280 -11.484 8.268 1.00 65.00 95 GLY A O 1
ATOM 750 N N . THR A 1 96 ? -2.322 -12.290 7.742 1.00 69.00 96 THR A N 1
ATOM 751 C CA . THR A 1 96 ? -2.471 -11.778 6.358 1.00 69.00 96 THR A CA 1
ATOM 752 C C . THR A 1 96 ? -3.346 -10.523 6.316 1.00 69.00 96 THR A C 1
ATOM 754 O O . THR A 1 96 ? -4.130 -10.290 7.239 1.00 69.00 96 THR A O 1
ATOM 757 N N . ILE A 1 97 ? -3.197 -9.659 5.304 1.00 66.62 97 ILE A N 1
ATOM 758 C CA . ILE A 1 97 ? -3.878 -8.347 5.257 1.00 66.62 97 ILE A CA 1
ATOM 759 C C . ILE A 1 97 ? -5.411 -8.475 5.406 1.00 66.62 97 ILE A C 1
ATOM 761 O O . ILE A 1 97 ? -6.075 -7.598 5.970 1.00 66.62 97 ILE A O 1
ATOM 765 N N . GLU A 1 98 ? -5.965 -9.606 4.978 1.00 69.81 98 GLU A N 1
ATOM 766 C CA . GLU A 1 98 ? -7.355 -10.015 5.139 1.00 69.81 98 GLU A CA 1
ATOM 767 C C . GLU A 1 98 ? -7.739 -10.263 6.604 1.00 69.81 98 GLU A C 1
ATOM 769 O O . GLU A 1 98 ? -8.817 -9.843 7.033 1.00 69.81 98 GLU A O 1
ATOM 774 N N . ASP A 1 99 ? -6.852 -10.870 7.398 1.00 67.38 99 ASP A N 1
ATOM 775 C CA . ASP A 1 99 ? -7.081 -11.200 8.814 1.00 67.38 99 ASP A CA 1
ATOM 776 C C . ASP A 1 99 ? -7.310 -9.965 9.684 1.00 67.38 99 ASP A C 1
ATOM 778 O O . ASP A 1 99 ? -7.899 -10.052 10.766 1.00 67.38 99 ASP A O 1
ATOM 782 N N . CYS A 1 100 ? -6.821 -8.815 9.230 1.00 64.81 100 CYS A N 1
ATOM 783 C CA . CYS A 1 100 ? -6.895 -7.580 9.988 1.00 64.81 100 CYS A CA 1
ATOM 784 C C . CYS A 1 100 ? -8.219 -6.850 9.798 1.00 64.81 100 CYS A C 1
ATOM 786 O O . CYS A 1 100 ? -8.506 -5.934 10.556 1.00 64.81 100 CYS A O 1
ATOM 788 N N . GLY A 1 101 ? -9.055 -7.209 8.817 1.00 70.94 101 GLY A N 1
ATOM 789 C CA . GLY A 1 101 ? -10.373 -6.585 8.638 1.00 70.94 101 GLY A CA 1
ATOM 790 C C . GLY A 1 101 ? -10.340 -5.055 8.468 1.00 70.94 101 GLY A C 1
ATOM 791 O O . GLY A 1 101 ? -11.365 -4.388 8.630 1.00 70.94 101 GLY A O 1
ATOM 792 N N . ILE A 1 102 ? -9.171 -4.475 8.173 1.00 71.94 102 ILE A N 1
ATOM 793 C CA . ILE A 1 102 ? -8.989 -3.031 8.001 1.00 71.94 102 ILE A CA 1
ATOM 794 C C . ILE A 1 102 ? -9.341 -2.589 6.577 1.00 71.94 102 ILE A C 1
ATOM 796 O O . ILE A 1 102 ? -9.822 -1.480 6.374 1.00 71.94 102 ILE A O 1
ATOM 800 N N . LEU A 1 103 ? -9.195 -3.484 5.597 1.00 74.19 103 LEU A N 1
ATOM 801 C CA . LEU A 1 103 ? -9.371 -3.203 4.169 1.00 74.19 103 LEU A CA 1
ATOM 802 C C . LEU A 1 103 ? -10.699 -2.516 3.801 1.00 74.19 103 LEU A C 1
ATOM 804 O O . LEU A 1 103 ? -10.657 -1.532 3.062 1.00 74.19 103 LEU A O 1
ATOM 808 N N . PRO A 1 104 ? -11.875 -2.930 4.323 1.00 74.12 104 PRO A N 1
ATOM 809 C CA . PRO A 1 104 ? -13.136 -2.254 3.994 1.00 74.12 104 PRO A CA 1
ATOM 810 C C . PRO A 1 104 ? -13.229 -0.810 4.515 1.00 74.12 104 PRO A C 1
ATOM 812 O O . PRO A 1 104 ? -14.067 -0.021 4.055 1.00 74.12 104 PRO A O 1
ATOM 815 N N . ARG A 1 105 ? -12.384 -0.463 5.492 1.00 74.38 105 ARG A N 1
ATOM 816 C CA . ARG A 1 105 ? -12.348 0.834 6.180 1.00 74.38 105 ARG A CA 1
ATOM 817 C C . ARG A 1 105 ? -11.369 1.811 5.531 1.00 74.38 105 ARG A C 1
ATOM 819 O O . ARG A 1 105 ? -11.456 3.008 5.785 1.00 74.38 105 ARG A O 1
ATOM 826 N N . LEU A 1 106 ? -10.495 1.324 4.652 1.00 75.19 106 LEU A N 1
ATOM 827 C CA . LEU A 1 106 ? -9.529 2.158 3.947 1.00 75.19 106 LEU A CA 1
ATOM 828 C C . LEU A 1 106 ? -10.230 3.118 2.994 1.00 75.19 106 LEU A C 1
ATOM 830 O O . LEU A 1 106 ? -11.175 2.757 2.282 1.00 75.19 106 LEU A O 1
ATOM 834 N N . ARG A 1 107 ? -9.762 4.364 3.008 1.00 77.19 107 ARG A N 1
ATOM 835 C CA . ARG A 1 107 ? -10.273 5.435 2.146 1.00 77.19 107 ARG A CA 1
ATOM 836 C C . ARG A 1 107 ? -9.169 6.039 1.303 1.00 77.19 107 ARG A C 1
ATOM 838 O O . ARG A 1 107 ? -9.428 6.284 0.129 1.00 77.19 107 ARG A O 1
ATOM 845 N N . HIS A 1 108 ? -7.982 6.197 1.878 1.00 80.44 108 HIS A N 1
ATOM 846 C CA . HIS A 1 108 ? -6.799 6.665 1.181 1.00 80.44 108 HIS A CA 1
ATOM 847 C C . HIS A 1 108 ? -5.656 5.664 1.340 1.00 80.44 108 HIS A C 1
ATOM 849 O O . HIS A 1 108 ? -5.489 5.073 2.409 1.00 80.44 108 HIS A O 1
ATOM 855 N N . ILE A 1 109 ? -4.886 5.461 0.277 1.00 81.69 109 ILE A N 1
ATOM 856 C CA . ILE A 1 109 ? -3.689 4.625 0.297 1.00 81.69 109 ILE A CA 1
ATOM 857 C C . ILE A 1 109 ? -2.565 5.363 -0.415 1.00 81.69 109 ILE A C 1
ATOM 859 O O . ILE A 1 109 ? -2.744 5.826 -1.537 1.00 81.69 109 ILE A O 1
ATOM 863 N N . GLU A 1 110 ? -1.401 5.396 0.214 1.00 84.19 110 GLU A N 1
ATOM 864 C CA . GLU A 1 110 ? -0.134 5.810 -0.363 1.00 84.19 110 GLU A CA 1
ATOM 865 C C . GLU A 1 110 ? 0.711 4.568 -0.632 1.00 84.19 110 GLU A C 1
ATOM 867 O O . GLU A 1 110 ? 1.263 3.959 0.275 1.00 84.19 110 GLU A O 1
ATOM 872 N N . LEU A 1 111 ? 0.804 4.134 -1.880 1.00 85.50 111 LEU A N 1
ATOM 873 C CA . LEU A 1 111 ? 1.547 2.935 -2.240 1.00 85.50 111 LEU A CA 1
ATOM 874 C C . LEU A 1 111 ? 2.908 3.302 -2.832 1.00 85.50 111 LEU A C 1
ATOM 876 O O . LEU A 1 111 ? 3.009 3.815 -3.946 1.00 85.50 111 LEU A O 1
ATOM 880 N N . GLU A 1 112 ? 3.957 2.978 -2.088 1.00 86.75 112 GLU A N 1
ATOM 881 C CA . GLU A 1 112 ? 5.351 3.045 -2.497 1.00 86.75 112 GLU A CA 1
ATOM 882 C C . GLU A 1 112 ? 5.829 1.679 -3.014 1.00 86.75 112 GLU A C 1
ATOM 884 O O . GLU A 1 112 ? 5.938 0.681 -2.293 1.00 86.75 112 GLU A O 1
ATOM 889 N N . VAL A 1 113 ? 6.131 1.642 -4.306 1.00 87.44 113 VAL A N 1
ATOM 890 C CA . VAL A 1 113 ? 6.605 0.467 -5.028 1.00 87.44 113 VAL A CA 1
ATOM 891 C C . VAL A 1 113 ? 8.102 0.602 -5.253 1.00 87.44 113 VAL A C 1
ATOM 893 O O . VAL A 1 113 ? 8.542 1.275 -6.190 1.00 87.44 113 VAL A O 1
ATOM 896 N N . THR A 1 114 ? 8.879 -0.072 -4.411 1.00 86.25 114 THR A N 1
ATOM 897 C CA . THR A 1 114 ? 10.328 -0.192 -4.582 1.00 86.25 114 THR A CA 1
ATOM 898 C C . THR A 1 114 ? 10.663 -1.461 -5.361 1.00 86.25 114 THR A C 1
ATOM 900 O O . THR A 1 114 ? 10.063 -2.515 -5.145 1.00 86.25 114 THR A O 1
ATOM 903 N N . PHE A 1 115 ? 11.577 -1.356 -6.323 1.00 86.31 115 PHE A N 1
ATOM 904 C CA . PHE A 1 115 ? 11.976 -2.475 -7.176 1.00 86.31 115 PHE A CA 1
ATOM 905 C C . PHE A 1 115 ? 13.394 -2.298 -7.721 1.00 86.31 115 PHE A C 1
ATOM 907 O O . PHE A 1 115 ? 13.836 -1.172 -7.953 1.00 86.31 115 PHE A O 1
ATOM 914 N N . ASP A 1 116 ? 14.088 -3.398 -8.013 1.00 86.81 116 ASP A N 1
ATOM 915 C CA . ASP A 1 116 ? 15.316 -3.354 -8.808 1.00 86.81 116 ASP A CA 1
ATOM 916 C C . ASP A 1 116 ? 15.041 -3.803 -10.248 1.00 86.81 116 ASP A C 1
ATOM 918 O O . ASP A 1 116 ? 14.759 -4.964 -10.521 1.00 86.81 116 ASP A O 1
ATOM 922 N N . ALA A 1 117 ? 15.143 -2.860 -11.188 1.00 85.88 117 ALA A N 1
ATOM 923 C CA . ALA A 1 117 ? 14.964 -3.113 -12.616 1.00 85.88 117 ALA A CA 1
ATOM 924 C C . ALA A 1 117 ? 15.975 -4.113 -13.210 1.00 85.88 117 ALA A C 1
ATOM 926 O O . ALA A 1 117 ? 15.716 -4.629 -14.297 1.00 85.88 117 ALA A O 1
ATOM 927 N N . HIS A 1 118 ? 17.105 -4.358 -12.532 1.00 84.00 118 HIS A N 1
ATOM 928 C CA . HIS A 1 118 ? 18.142 -5.309 -12.952 1.00 84.00 118 HIS A CA 1
ATOM 929 C C . HIS A 1 118 ? 17.941 -6.721 -12.400 1.00 84.00 118 HIS A C 1
ATOM 931 O O . HIS A 1 118 ? 18.597 -7.650 -12.869 1.00 84.00 118 HIS A O 1
ATOM 937 N N . ASP A 1 119 ? 17.057 -6.889 -11.418 1.00 85.88 119 ASP A N 1
ATOM 938 C CA . ASP A 1 119 ? 16.732 -8.186 -10.835 1.00 85.88 119 ASP A CA 1
ATOM 939 C C . ASP A 1 119 ? 15.323 -8.610 -11.269 1.00 85.88 119 ASP A C 1
ATOM 941 O O . ASP A 1 119 ? 14.308 -8.172 -10.724 1.00 85.88 119 ASP A O 1
ATOM 945 N N . GLU A 1 120 ? 15.254 -9.503 -12.258 1.00 86.38 120 GLU A N 1
ATOM 946 C CA . GLU A 1 120 ? 13.989 -10.072 -12.738 1.00 86.38 120 GLU A CA 1
ATOM 947 C C . GLU A 1 120 ? 13.205 -10.761 -11.609 1.00 86.38 120 GLU A C 1
ATOM 949 O O . GLU A 1 120 ? 11.967 -10.736 -11.601 1.00 86.38 120 GLU A O 1
ATOM 954 N N . ALA A 1 121 ? 13.901 -11.336 -10.621 1.00 85.38 121 ALA A N 1
ATOM 955 C CA . ALA A 1 121 ? 13.254 -11.929 -9.460 1.00 85.38 121 ALA A CA 1
ATOM 956 C C . ALA A 1 121 ? 12.618 -10.850 -8.574 1.00 85.38 121 ALA A C 1
ATOM 958 O O . ALA A 1 121 ? 11.474 -11.032 -8.157 1.00 85.38 121 ALA A O 1
ATOM 959 N N . SER A 1 122 ? 13.299 -9.720 -8.344 1.00 84.00 122 SER A N 1
ATOM 960 C CA . SER A 1 122 ? 12.745 -8.552 -7.637 1.00 84.00 122 SER A CA 1
ATOM 961 C C . SER A 1 122 ? 11.494 -8.025 -8.350 1.00 84.00 122 SER A C 1
ATOM 963 O O . SER A 1 122 ? 10.427 -7.946 -7.741 1.00 84.00 122 SER A O 1
ATOM 965 N N . ILE A 1 123 ? 11.552 -7.793 -9.669 1.00 87.44 123 ILE A N 1
ATOM 966 C CA . ILE A 1 123 ? 10.384 -7.366 -10.466 1.00 87.44 123 ILE A CA 1
ATOM 967 C C . ILE A 1 123 ? 9.224 -8.359 -10.344 1.00 87.44 123 ILE A C 1
ATOM 969 O O . ILE A 1 123 ? 8.075 -7.961 -10.131 1.00 87.44 123 ILE A O 1
ATOM 973 N N . SER A 1 124 ? 9.509 -9.655 -10.473 1.00 87.56 124 SER A N 1
ATOM 974 C CA . SER A 1 124 ? 8.495 -10.709 -10.397 1.00 87.56 124 SER A CA 1
ATOM 975 C C . SER A 1 124 ? 7.850 -10.787 -9.012 1.00 87.56 124 SER A C 1
ATOM 977 O O . SER A 1 124 ? 6.624 -10.905 -8.924 1.00 87.56 124 SER A O 1
ATOM 979 N N . ARG A 1 125 ? 8.642 -10.662 -7.937 1.00 85.31 125 ARG A N 1
ATOM 980 C CA . ARG A 1 125 ? 8.147 -10.592 -6.553 1.00 85.31 125 ARG A CA 1
ATOM 981 C C . ARG A 1 125 ? 7.267 -9.365 -6.351 1.00 85.31 125 ARG A C 1
ATOM 983 O O . ARG A 1 125 ? 6.111 -9.512 -5.957 1.00 85.31 125 ARG A O 1
ATOM 990 N N . THR A 1 126 ? 7.750 -8.174 -6.699 1.00 85.69 126 THR A N 1
ATOM 991 C CA . THR A 1 126 ? 6.990 -6.923 -6.552 1.00 85.69 126 THR A CA 1
ATOM 992 C C . THR A 1 126 ? 5.688 -6.962 -7.350 1.00 85.69 126 THR A C 1
ATOM 994 O O . THR A 1 126 ? 4.634 -6.579 -6.844 1.00 85.69 126 THR A O 1
ATOM 997 N N . LYS A 1 127 ? 5.706 -7.511 -8.569 1.00 89.31 127 LYS A N 1
ATOM 998 C CA . LYS A 1 127 ? 4.494 -7.731 -9.367 1.00 89.31 127 LYS A CA 1
ATOM 999 C C . LYS A 1 127 ? 3.495 -8.643 -8.651 1.00 89.31 127 LYS A C 1
ATOM 1001 O O . LYS A 1 127 ? 2.314 -8.303 -8.603 1.00 89.31 127 LYS A O 1
ATOM 1006 N N . ALA A 1 128 ? 3.939 -9.780 -8.116 1.00 86.62 128 ALA A N 1
ATOM 1007 C CA . ALA A 1 128 ? 3.070 -10.714 -7.401 1.00 86.62 128 ALA A CA 1
ATOM 1008 C C . ALA A 1 128 ? 2.453 -10.071 -6.146 1.00 86.62 128 ALA A C 1
ATOM 1010 O O . ALA A 1 128 ? 1.249 -10.204 -5.919 1.00 86.62 128 ALA A O 1
ATOM 1011 N N . ARG A 1 129 ? 3.238 -9.290 -5.392 1.00 82.06 129 ARG A N 1
ATOM 1012 C CA . ARG A 1 129 ? 2.754 -8.516 -4.234 1.00 82.06 129 ARG A CA 1
ATOM 1013 C C . ARG A 1 129 ? 1.662 -7.526 -4.638 1.00 82.06 129 ARG A C 1
ATOM 1015 O O . ARG A 1 129 ? 0.576 -7.535 -4.063 1.00 82.06 129 ARG A O 1
ATOM 1022 N N . LEU A 1 130 ? 1.903 -6.727 -5.682 1.00 85.62 130 LEU A N 1
ATOM 1023 C CA . LEU A 1 130 ? 0.913 -5.782 -6.212 1.00 85.62 130 LEU A CA 1
ATOM 1024 C C . LEU A 1 130 ? -0.360 -6.484 -6.698 1.00 85.62 130 LEU A C 1
ATOM 1026 O O . LEU A 1 130 ? -1.459 -5.966 -6.505 1.00 85.62 130 LEU A O 1
ATOM 1030 N N . GLN A 1 131 ? -0.229 -7.660 -7.314 1.00 87.12 131 GLN A N 1
ATOM 1031 C CA . GLN A 1 131 ? -1.363 -8.464 -7.773 1.00 87.12 131 GLN A CA 1
ATOM 1032 C C . GLN A 1 131 ? -2.221 -8.968 -6.618 1.00 87.12 131 GLN A C 1
ATOM 1034 O O . GLN A 1 131 ? -3.445 -8.820 -6.661 1.00 87.12 131 GLN A O 1
ATOM 1039 N N . ASN A 1 132 ? -1.592 -9.529 -5.586 1.00 82.56 132 ASN A N 1
ATOM 1040 C CA . ASN A 1 132 ? -2.289 -9.986 -4.389 1.00 82.56 132 ASN A CA 1
ATOM 1041 C C . ASN A 1 132 ? -2.987 -8.814 -3.703 1.00 82.56 132 ASN A C 1
ATOM 1043 O O . ASN A 1 132 ? -4.196 -8.864 -3.481 1.00 82.56 132 ASN A O 1
ATOM 1047 N N . PHE A 1 133 ? -2.269 -7.713 -3.492 1.00 80.62 133 PHE A N 1
ATOM 1048 C CA . PHE A 1 133 ? -2.830 -6.507 -2.899 1.00 80.62 133 PHE A CA 1
ATOM 1049 C C . PHE A 1 133 ? -4.029 -5.965 -3.688 1.00 80.62 133 PHE A C 1
ATOM 1051 O O . PHE A 1 133 ? -5.093 -5.719 -3.121 1.00 80.62 133 PHE A O 1
ATOM 1058 N N . SER A 1 134 ? -3.897 -5.852 -5.012 1.00 84.69 134 SER A N 1
ATOM 1059 C CA . SER A 1 134 ? -4.981 -5.426 -5.901 1.00 84.69 134 SER A CA 1
ATOM 1060 C C . SER A 1 134 ? -6.196 -6.345 -5.787 1.00 84.69 134 SER A C 1
ATOM 1062 O O . SER A 1 134 ? -7.321 -5.875 -5.627 1.00 84.69 134 SER A O 1
ATOM 1064 N N . LYS A 1 135 ? -5.998 -7.669 -5.807 1.00 84.88 135 LYS A N 1
ATOM 1065 C CA . LYS A 1 135 ? -7.082 -8.652 -5.664 1.00 84.88 135 LYS A CA 1
ATOM 1066 C C . LYS A 1 135 ? -7.837 -8.465 -4.349 1.00 84.88 135 LYS A C 1
ATOM 1068 O O . LYS A 1 135 ? -9.070 -8.463 -4.342 1.00 84.88 135 LYS A O 1
ATOM 1073 N N . VAL A 1 136 ? -7.103 -8.290 -3.260 1.00 79.12 136 VAL A N 1
ATOM 1074 C CA . VAL A 1 136 ? -7.650 -8.108 -1.918 1.00 79.12 136 VAL A CA 1
ATOM 1075 C C . VAL A 1 136 ? -8.436 -6.801 -1.814 1.00 79.12 136 VAL A C 1
ATOM 1077 O O . VAL A 1 136 ? -9.607 -6.806 -1.420 1.00 79.12 136 VAL A O 1
ATOM 1080 N N . LEU A 1 137 ? -7.834 -5.695 -2.253 1.00 80.19 137 LEU A N 1
ATOM 1081 C CA . LEU A 1 137 ? -8.469 -4.381 -2.299 1.00 80.19 137 LEU A CA 1
ATOM 1082 C C . LEU A 1 137 ? -9.752 -4.412 -3.141 1.00 80.19 137 LEU A C 1
ATOM 1084 O O . LEU A 1 137 ? -10.787 -3.912 -2.716 1.00 80.19 137 LEU A O 1
ATOM 1088 N N . ASN A 1 138 ? -9.716 -5.059 -4.305 1.00 83.81 138 ASN A N 1
ATOM 1089 C CA . ASN A 1 138 ? -10.847 -5.140 -5.229 1.00 83.81 138 ASN A CA 1
ATOM 1090 C C . ASN A 1 138 ? -12.009 -5.987 -4.701 1.00 83.81 138 ASN A C 1
ATOM 1092 O O . ASN A 1 138 ? -13.136 -5.831 -5.178 1.00 83.81 138 ASN A O 1
ATOM 1096 N N . THR A 1 139 ? -11.729 -6.908 -3.778 1.00 82.94 139 THR A N 1
ATOM 1097 C CA . THR A 1 139 ? -12.725 -7.815 -3.193 1.00 82.94 139 THR A CA 1
ATOM 1098 C C . THR A 1 139 ? -13.389 -7.193 -1.966 1.00 82.94 139 THR A C 1
ATOM 1100 O O . THR A 1 139 ? -14.591 -7.359 -1.767 1.00 82.94 139 THR A O 1
ATOM 1103 N N . HIS A 1 140 ? -12.624 -6.461 -1.153 1.00 74.12 140 HIS A N 1
ATOM 1104 C CA . HIS A 1 140 ? -13.063 -6.016 0.174 1.00 74.12 140 HIS A CA 1
ATOM 1105 C C . HIS A 1 140 ? -13.115 -4.494 0.354 1.00 74.12 140 HIS A C 1
ATOM 1107 O O . HIS A 1 140 ? -13.736 -4.016 1.302 1.00 74.12 140 HIS A O 1
ATOM 1113 N N . GLY A 1 141 ? -12.465 -3.727 -0.519 1.00 67.69 141 GLY A N 1
ATOM 1114 C CA . GLY A 1 141 ? -12.243 -2.295 -0.359 1.00 67.69 141 GLY A CA 1
ATOM 1115 C C . GLY A 1 141 ? -13.273 -1.411 -1.064 1.00 67.69 141 GLY A C 1
ATOM 1116 O O . GLY A 1 141 ? -13.836 -1.752 -2.102 1.00 67.69 141 GLY A O 1
ATOM 1117 N N . LYS A 1 142 ? -13.472 -0.217 -0.500 1.00 73.19 142 LYS A N 1
ATOM 1118 C CA . LYS A 1 142 ? -14.053 0.953 -1.179 1.00 73.19 142 LYS A CA 1
ATOM 1119 C C . LYS A 1 142 ? -13.002 2.061 -1.174 1.00 73.19 142 LYS A C 1
ATOM 1121 O O . LYS A 1 142 ? -13.130 3.035 -0.426 1.00 73.19 142 LYS A O 1
ATOM 1126 N N . LEU A 1 143 ? -11.907 1.828 -1.900 1.00 79.38 143 LEU A N 1
ATOM 1127 C CA . LEU A 1 143 ? -10.793 2.766 -1.947 1.00 79.38 143 LEU A CA 1
ATOM 1128 C C . LEU A 1 143 ? -11.222 4.023 -2.700 1.00 79.38 143 LEU A C 1
ATOM 1130 O O . LEU A 1 143 ? -11.551 3.945 -3.883 1.00 79.38 143 LEU A O 1
ATOM 1134 N N . LYS A 1 144 ? -11.193 5.170 -2.018 1.00 82.12 144 LYS A N 1
ATOM 1135 C CA . LYS A 1 144 ? -11.527 6.445 -2.648 1.00 82.12 144 LYS A CA 1
ATOM 1136 C C . LYS A 1 144 ? -10.331 6.969 -3.422 1.00 82.12 144 LYS A C 1
ATOM 1138 O O . LYS A 1 144 ? -10.427 7.180 -4.621 1.00 82.12 144 LYS A O 1
ATOM 1143 N N . THR A 1 145 ? -9.201 7.133 -2.748 1.00 84.44 145 THR A N 1
ATOM 1144 C CA . THR A 1 145 ? -8.037 7.821 -3.305 1.00 84.44 145 THR A CA 1
ATOM 1145 C C . THR A 1 145 ? -6.775 6.976 -3.178 1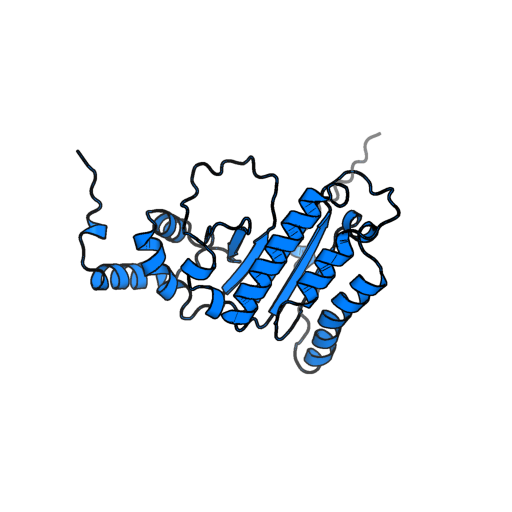.00 84.44 145 THR A C 1
ATOM 1147 O O . THR A 1 145 ? -6.598 6.232 -2.213 1.00 84.44 145 THR A O 1
ATOM 1150 N N . LEU A 1 146 ? -5.901 7.090 -4.177 1.00 87.00 146 LEU A N 1
ATOM 1151 C CA . LEU A 1 146 ? -4.638 6.365 -4.269 1.00 87.00 146 LEU A CA 1
ATOM 1152 C C . LEU A 1 146 ? -3.508 7.324 -4.666 1.00 87.00 146 LEU A C 1
ATOM 1154 O O . LEU A 1 146 ? -3.601 7.974 -5.710 1.00 87.00 146 LEU A O 1
ATOM 1158 N N . ASN A 1 147 ? -2.447 7.360 -3.865 1.00 88.19 147 ASN A N 1
ATOM 1159 C CA . ASN A 1 147 ? -1.150 7.936 -4.205 1.00 88.19 147 ASN A CA 1
ATOM 1160 C C . ASN A 1 147 ? -0.196 6.806 -4.590 1.00 88.19 147 ASN A C 1
ATOM 1162 O O . ASN A 1 147 ? -0.161 5.768 -3.930 1.00 88.19 147 ASN A O 1
ATOM 1166 N N . LEU A 1 148 ? 0.564 6.985 -5.665 1.00 89.81 148 LEU A N 1
ATOM 1167 C CA . LEU A 1 148 ? 1.520 5.995 -6.157 1.00 89.81 148 LEU A CA 1
ATOM 1168 C C . LEU A 1 148 ? 2.911 6.603 -6.241 1.00 89.81 148 LEU A C 1
ATOM 1170 O O . LEU A 1 148 ? 3.104 7.612 -6.914 1.00 89.81 148 LEU A O 1
ATOM 1174 N N . THR A 1 149 ? 3.892 5.936 -5.652 1.00 90.62 149 THR A N 1
ATOM 1175 C CA . THR A 1 149 ? 5.299 6.328 -5.724 1.00 90.62 149 THR A CA 1
ATOM 1176 C C . THR A 1 149 ? 6.117 5.146 -6.212 1.00 90.62 149 THR A C 1
ATOM 1178 O O . THR A 1 149 ? 6.072 4.076 -5.619 1.00 90.62 149 THR A O 1
ATOM 1181 N N . PHE A 1 150 ? 6.877 5.316 -7.292 1.00 90.25 150 PHE A N 1
ATOM 1182 C CA . PHE A 1 150 ? 7.744 4.264 -7.827 1.00 90.25 150 PHE A CA 1
ATOM 1183 C C . PHE A 1 150 ? 9.219 4.588 -7.601 1.00 90.25 150 PHE A C 1
ATOM 1185 O O . PHE A 1 150 ? 9.730 5.607 -8.083 1.00 90.25 150 PHE A O 1
ATOM 1192 N N . LEU A 1 151 ? 9.922 3.691 -6.915 1.00 88.38 151 LEU A N 1
ATOM 1193 C CA . LEU A 1 151 ? 11.329 3.843 -6.563 1.00 88.38 151 LEU A CA 1
ATOM 1194 C C . LEU A 1 151 ? 12.143 2.700 -7.170 1.00 88.38 151 LEU A C 1
ATOM 1196 O O . LEU A 1 151 ? 12.008 1.549 -6.769 1.00 88.38 151 LEU A O 1
ATOM 1200 N N . GLN A 1 152 ? 13.028 3.012 -8.119 1.00 86.19 152 GLN A N 1
ATOM 1201 C CA . GLN A 1 152 ? 14.024 2.029 -8.542 1.00 86.19 152 GLN A CA 1
ATOM 1202 C C . GLN A 1 152 ? 15.198 2.064 -7.558 1.00 86.19 152 GLN A C 1
ATOM 1204 O O . GLN A 1 152 ? 15.795 3.125 -7.340 1.00 86.19 152 GLN A O 1
ATOM 1209 N N . SER A 1 153 ? 15.496 0.915 -6.956 1.00 79.56 153 SER A N 1
ATOM 1210 C CA . SER A 1 153 ? 16.636 0.696 -6.072 1.00 79.56 153 SER A CA 1
ATOM 1211 C C . SER A 1 153 ? 17.765 0.044 -6.865 1.00 79.56 153 SER A C 1
ATOM 1213 O O . SER A 1 153 ? 17.747 -1.153 -7.109 1.00 79.56 153 SER A O 1
ATOM 1215 N N . GLY A 1 154 ? 18.747 0.829 -7.302 1.00 70.06 154 GLY A N 1
ATOM 1216 C CA . GLY A 1 154 ? 19.945 0.312 -7.961 1.00 70.06 154 GLY A CA 1
ATOM 1217 C C . GLY A 1 154 ? 20.793 1.424 -8.570 1.00 70.06 154 GLY A C 1
ATOM 1218 O O . GLY A 1 154 ? 20.307 2.504 -8.906 1.00 70.06 154 GLY A O 1
ATOM 1219 N N . LYS A 1 155 ? 22.102 1.191 -8.687 1.00 63.53 155 LYS A N 1
ATOM 1220 C CA . LYS A 1 155 ? 23.024 2.172 -9.269 1.00 63.53 155 LYS A CA 1
ATOM 1221 C C . LYS A 1 155 ? 23.069 1.977 -10.782 1.00 63.53 155 LYS A C 1
ATOM 1223 O O . LYS A 1 155 ? 23.674 1.028 -11.258 1.00 63.53 155 LYS A O 1
ATOM 1228 N N . HIS A 1 156 ? 22.489 2.930 -11.508 1.00 56.81 156 HIS A N 1
ATOM 1229 C CA . HIS A 1 156 ? 22.589 3.099 -12.962 1.00 56.81 156 HIS A CA 1
ATOM 1230 C C . HIS A 1 156 ? 21.816 2.080 -13.808 1.00 56.81 156 HIS A C 1
ATOM 1232 O O . HIS A 1 156 ? 22.166 0.910 -13.914 1.00 56.81 156 HIS A O 1
ATOM 1238 N N . TYR A 1 157 ? 20.799 2.574 -14.508 1.00 54.97 157 TYR A N 1
ATOM 1239 C CA . TYR A 1 157 ? 20.153 1.859 -15.599 1.00 54.97 157 TYR A CA 1
ATOM 1240 C C . TYR A 1 157 ? 20.930 2.102 -16.907 1.00 54.97 157 TYR A C 1
ATOM 1242 O O . TYR A 1 157 ? 21.191 3.250 -17.272 1.00 54.97 157 TYR A O 1
ATOM 1250 N N . ARG A 1 158 ? 21.334 1.022 -17.590 1.00 56.28 158 ARG A N 1
ATOM 1251 C CA . ARG A 1 158 ? 21.980 1.031 -18.923 1.00 56.28 158 ARG A CA 1
ATOM 1252 C C . ARG A 1 158 ? 21.305 0.064 -19.919 1.00 56.28 158 ARG A C 1
ATOM 1254 O O . ARG A 1 158 ? 21.889 -0.214 -20.957 1.00 56.28 158 ARG A O 1
ATOM 1261 N N . GLY A 1 159 ? 20.128 -0.474 -19.586 1.00 55.44 159 GLY A N 1
ATOM 1262 C CA . GLY A 1 159 ? 19.441 -1.496 -20.385 1.00 55.44 159 GLY A CA 1
ATOM 1263 C C . GLY A 1 159 ? 18.426 -0.936 -21.387 1.00 55.44 159 GLY A C 1
ATOM 1264 O O . GLY A 1 159 ? 18.018 0.218 -21.289 1.00 55.44 159 GLY A O 1
ATOM 1265 N N . ASP A 1 160 ? 17.995 -1.778 -22.324 1.00 55.12 160 ASP A N 1
ATOM 1266 C CA . ASP A 1 160 ? 17.034 -1.455 -23.391 1.00 55.12 160 ASP A CA 1
ATOM 1267 C C . ASP A 1 160 ? 15.593 -1.942 -23.094 1.00 55.12 160 ASP A C 1
ATOM 1269 O O . ASP A 1 160 ? 14.746 -1.949 -23.984 1.00 55.12 160 ASP A O 1
ATOM 1273 N N . GLU A 1 161 ? 15.262 -2.318 -21.850 1.00 69.44 161 GLU A N 1
ATOM 1274 C CA . GLU A 1 161 ? 13.963 -2.930 -21.520 1.00 69.44 161 GLU A CA 1
ATOM 1275 C C . GLU A 1 161 ? 13.221 -2.238 -20.364 1.00 69.44 161 GLU A C 1
ATOM 1277 O O . GLU A 1 161 ? 13.694 -2.171 -19.231 1.00 69.44 161 GLU A O 1
ATOM 1282 N N . PHE A 1 162 ? 11.999 -1.768 -20.648 1.00 78.88 162 PHE A N 1
ATOM 1283 C CA . PHE A 1 162 ? 11.080 -1.125 -19.699 1.00 78.88 162 PHE A CA 1
ATOM 1284 C C . PHE A 1 162 ? 10.486 -2.122 -18.682 1.00 78.88 162 PHE A C 1
ATOM 1286 O O . PHE A 1 162 ? 9.267 -2.287 -18.591 1.00 78.88 162 PHE A O 1
ATOM 1293 N N . SER A 1 163 ? 11.334 -2.812 -17.916 1.00 81.75 163 SER A N 1
ATOM 1294 C CA . SER A 1 163 ? 10.939 -3.844 -16.947 1.00 81.75 163 SER A CA 1
ATOM 1295 C C . SER A 1 163 ? 9.990 -3.328 -15.858 1.00 81.75 163 SER A C 1
ATOM 1297 O O . SER A 1 163 ? 9.219 -4.106 -15.302 1.00 81.75 163 SER A O 1
ATOM 1299 N N . GLY A 1 164 ? 9.957 -2.017 -15.602 1.00 85.25 164 GLY A N 1
ATOM 1300 C CA . GLY A 1 164 ? 9.015 -1.372 -14.686 1.00 85.25 164 GLY A CA 1
ATOM 1301 C C . GLY A 1 164 ? 7.584 -1.232 -15.224 1.00 85.25 164 GLY A C 1
ATOM 1302 O O . GLY A 1 164 ? 6.663 -1.027 -14.430 1.00 85.25 164 GLY A O 1
ATOM 1303 N N . ASP A 1 165 ? 7.347 -1.379 -16.533 1.00 91.44 165 ASP A N 1
ATOM 1304 C CA . ASP A 1 165 ? 6.006 -1.228 -17.126 1.00 91.44 165 ASP A CA 1
ATOM 1305 C C . ASP A 1 165 ? 5.014 -2.264 -16.592 1.00 91.44 165 ASP A C 1
ATOM 1307 O O . ASP A 1 165 ? 3.833 -1.963 -16.407 1.00 91.44 165 ASP A O 1
ATOM 1311 N N . VAL A 1 166 ? 5.490 -3.469 -16.266 1.00 91.56 166 VAL A N 1
ATOM 1312 C CA . VAL A 1 166 ? 4.636 -4.517 -15.690 1.00 91.56 166 VAL A CA 1
ATOM 1313 C C . VAL A 1 166 ? 4.079 -4.114 -14.325 1.00 91.56 166 VAL A C 1
ATOM 1315 O O . VAL A 1 166 ? 2.972 -4.531 -13.983 1.00 91.56 166 VAL A O 1
ATOM 1318 N N . LEU A 1 167 ? 4.815 -3.298 -13.560 1.00 91.44 167 LEU A N 1
ATOM 1319 C CA . LEU A 1 167 ? 4.397 -2.786 -12.253 1.00 91.44 167 LEU A CA 1
ATOM 1320 C C . LEU A 1 167 ? 3.375 -1.657 -12.416 1.00 91.44 167 LEU A C 1
ATOM 1322 O O . LEU A 1 167 ? 2.374 -1.625 -11.700 1.00 91.44 167 LEU A O 1
ATOM 1326 N N . VAL A 1 168 ? 3.578 -0.786 -13.410 1.00 92.19 168 VAL A N 1
ATOM 1327 C CA . VAL A 1 168 ? 2.609 0.252 -13.801 1.00 92.19 168 VAL A CA 1
ATOM 1328 C C . VAL A 1 168 ? 1.279 -0.382 -14.212 1.00 92.19 168 VAL A C 1
ATOM 1330 O O . VAL A 1 168 ? 0.221 0.055 -13.759 1.00 92.19 168 VAL A O 1
ATOM 1333 N N . ASP A 1 169 ? 1.319 -1.459 -14.996 1.00 93.00 169 ASP A N 1
ATOM 1334 C CA . ASP A 1 169 ? 0.122 -2.202 -15.395 1.00 93.00 169 ASP A CA 1
ATOM 1335 C C . ASP A 1 169 ? -0.627 -2.798 -14.197 1.00 93.00 169 ASP A C 1
ATOM 1337 O O . ASP A 1 169 ? -1.858 -2.739 -14.156 1.00 93.00 169 ASP A O 1
ATOM 1341 N N . GLN A 1 170 ? 0.086 -3.314 -13.189 1.00 91.06 170 GLN A N 1
ATOM 1342 C CA . GLN A 1 170 ? -0.566 -3.797 -11.966 1.00 91.06 170 GLN A CA 1
ATOM 1343 C C . GLN A 1 170 ? -1.199 -2.663 -11.158 1.00 91.06 170 GLN A C 1
ATOM 1345 O O . GLN A 1 170 ? -2.324 -2.816 -10.680 1.00 91.06 170 GLN A O 1
ATOM 1350 N N . ALA A 1 171 ? -0.522 -1.520 -11.034 1.00 89.00 171 ALA A N 1
ATOM 1351 C CA . ALA A 1 171 ? -1.071 -0.357 -10.342 1.00 89.00 171 ALA A CA 1
ATOM 1352 C C . ALA A 1 171 ? -2.336 0.174 -11.040 1.00 89.00 171 ALA A C 1
ATOM 1354 O O . ALA A 1 171 ? -3.332 0.481 -10.385 1.00 89.00 171 ALA A O 1
ATOM 1355 N N . MET A 1 172 ? -2.353 0.202 -12.377 1.00 89.50 172 MET A N 1
ATOM 1356 C CA . MET A 1 172 ? -3.538 0.595 -13.147 1.00 89.50 172 MET A CA 1
ATOM 1357 C C . MET A 1 172 ? -4.727 -0.362 -12.972 1.00 89.50 172 MET A C 1
ATOM 1359 O O . MET A 1 172 ? -5.871 0.075 -13.124 1.00 89.50 172 MET A O 1
ATOM 1363 N N . ALA A 1 173 ? -4.484 -1.634 -12.644 1.00 89.88 173 ALA A N 1
ATOM 1364 C CA . ALA A 1 173 ? -5.524 -2.647 -12.449 1.00 89.88 173 ALA A CA 1
ATOM 1365 C C . ALA A 1 173 ? -6.224 -2.579 -11.075 1.00 89.88 173 ALA A C 1
ATOM 1367 O O . ALA A 1 173 ? -7.250 -3.235 -10.878 1.00 89.88 173 ALA A O 1
ATOM 1368 N N . MET A 1 174 ? -5.700 -1.810 -10.117 1.00 87.44 174 MET A N 1
ATOM 1369 C CA . MET A 1 174 ? -6.324 -1.631 -8.798 1.00 87.44 174 MET A CA 1
ATOM 1370 C C . MET A 1 174 ? -7.645 -0.869 -8.939 1.00 87.44 174 MET A C 1
ATOM 1372 O O . MET A 1 174 ? -7.685 0.159 -9.601 1.00 87.44 174 MET A O 1
ATOM 1376 N N . LYS A 1 175 ? -8.750 -1.323 -8.347 1.00 85.06 175 LYS A N 1
ATOM 1377 C CA . LYS A 1 175 ? -10.011 -0.566 -8.343 1.00 85.06 175 LYS A CA 1
ATOM 1378 C C . LYS A 1 175 ? -9.925 0.539 -7.295 1.00 85.06 175 LYS A C 1
ATOM 1380 O O . LYS A 1 175 ? -9.632 0.285 -6.132 1.00 85.06 175 LYS A O 1
ATOM 1385 N N . ARG A 1 176 ? -10.196 1.760 -7.734 1.00 87.56 176 ARG A N 1
ATOM 1386 C CA . ARG A 1 176 ? -10.213 2.987 -6.938 1.00 87.56 176 ARG A CA 1
ATOM 1387 C C . ARG A 1 176 ? -11.187 3.959 -7.578 1.00 87.56 176 ARG A C 1
ATOM 1389 O O . ARG A 1 176 ? -11.390 3.875 -8.792 1.00 87.56 176 ARG A O 1
ATOM 1396 N N . ASP A 1 177 ? -11.735 4.869 -6.786 1.00 84.25 177 ASP A N 1
ATOM 1397 C CA . ASP A 1 177 ? -12.531 5.963 -7.340 1.00 84.25 177 ASP A CA 1
ATOM 1398 C C . ASP A 1 177 ? -11.606 6.961 -8.055 1.00 84.25 177 ASP A C 1
ATOM 1400 O O . ASP A 1 177 ? -11.899 7.399 -9.166 1.00 84.25 177 ASP A O 1
ATOM 1404 N N . GLN A 1 178 ? -10.470 7.294 -7.434 1.00 83.00 178 GLN A N 1
ATOM 1405 C CA . GLN A 1 178 ? -9.561 8.352 -7.870 1.00 83.00 178 GLN A CA 1
ATOM 1406 C C . GLN A 1 178 ? -8.091 7.991 -7.618 1.00 83.00 178 GLN A C 1
ATOM 1408 O O . GLN A 1 178 ? -7.741 7.294 -6.662 1.00 83.00 178 GLN A O 1
ATOM 1413 N N . VAL A 1 179 ? -7.215 8.503 -8.481 1.00 85.69 179 VAL A N 1
ATOM 1414 C CA . VAL A 1 179 ? -5.764 8.564 -8.259 1.00 85.69 179 VAL A CA 1
ATOM 1415 C C . VAL A 1 179 ? -5.442 10.034 -8.018 1.00 85.69 179 VAL A C 1
ATOM 1417 O O . VAL A 1 179 ? -5.860 10.865 -8.813 1.00 85.69 179 VAL A O 1
ATOM 1420 N N . PHE A 1 180 ? -4.775 10.374 -6.919 1.00 85.56 180 PHE A N 1
ATOM 1421 C CA . PHE A 1 180 ? -4.541 11.778 -6.553 1.00 85.56 180 PHE A CA 1
ATOM 1422 C C . PHE A 1 180 ? -3.138 12.230 -6.964 1.00 85.56 180 PHE A C 1
ATOM 1424 O O . PHE A 1 180 ? -2.965 13.286 -7.578 1.00 85.56 180 PHE A O 1
ATOM 1431 N N . GLU A 1 181 ? -2.142 11.382 -6.714 1.00 88.38 181 GLU A N 1
ATOM 1432 C CA . GLU A 1 181 ? -0.763 11.638 -7.100 1.00 88.38 181 GLU A CA 1
ATOM 1433 C C . GLU A 1 181 ? -0.078 10.388 -7.655 1.00 88.38 181 GLU A C 1
ATOM 1435 O O . GLU A 1 181 ? -0.304 9.263 -7.208 1.00 88.38 181 GLU A O 1
ATOM 1440 N N . VAL A 1 182 ? 0.788 10.601 -8.648 1.00 91.31 182 VAL A N 1
ATOM 1441 C CA . VAL A 1 182 ? 1.694 9.576 -9.161 1.00 91.31 182 VAL A CA 1
ATOM 1442 C C . VAL A 1 182 ? 3.085 10.187 -9.294 1.00 91.31 182 VAL A C 1
ATOM 1444 O O . VAL A 1 182 ? 3.291 11.129 -10.062 1.00 91.31 182 VAL A O 1
ATOM 1447 N N . SER A 1 183 ? 4.050 9.631 -8.571 1.00 92.56 183 SER A N 1
ATOM 1448 C CA . SER A 1 183 ? 5.434 10.086 -8.526 1.00 92.56 183 SER A CA 1
ATOM 1449 C C . SER A 1 183 ? 6.406 8.938 -8.834 1.00 92.56 183 SER A C 1
ATOM 1451 O O . SER A 1 183 ? 6.086 7.752 -8.714 1.00 92.56 183 SER A O 1
ATOM 1453 N N . ARG A 1 184 ? 7.602 9.279 -9.322 1.00 92.06 184 ARG A N 1
ATOM 1454 C CA . ARG A 1 184 ? 8.689 8.316 -9.543 1.00 92.06 184 ARG A CA 1
ATOM 1455 C C . ARG A 1 184 ? 10.043 8.990 -9.396 1.00 92.06 184 ARG A C 1
ATOM 1457 O O . ARG A 1 184 ? 10.192 10.150 -9.786 1.00 92.06 184 ARG A O 1
ATOM 1464 N N . ASN A 1 185 ? 11.039 8.266 -8.891 1.00 90.31 185 ASN A N 1
ATOM 1465 C CA . ASN A 1 185 ? 12.404 8.788 -8.829 1.00 90.31 185 ASN A CA 1
ATOM 1466 C C . ASN A 1 185 ? 13.077 8.811 -10.223 1.00 90.31 185 ASN A C 1
ATOM 1468 O O . ASN A 1 185 ? 12.583 8.240 -11.201 1.00 90.31 185 ASN A O 1
ATOM 1472 N N . ILE A 1 186 ? 14.228 9.490 -10.325 1.00 86.50 186 ILE A N 1
ATOM 1473 C CA . ILE A 1 186 ? 14.975 9.630 -11.591 1.00 86.50 186 ILE A CA 1
ATOM 1474 C C . ILE A 1 186 ? 15.337 8.262 -12.183 1.00 86.50 186 ILE A C 1
ATOM 1476 O O . ILE A 1 186 ? 15.280 8.091 -13.395 1.00 86.50 186 ILE A O 1
ATOM 1480 N N . ALA A 1 187 ? 15.684 7.283 -11.350 1.00 84.69 187 ALA A N 1
ATOM 1481 C CA . ALA A 1 187 ? 16.071 5.960 -11.822 1.00 84.69 187 ALA A CA 1
ATOM 1482 C C . ALA A 1 187 ? 14.876 5.169 -12.391 1.00 84.69 187 ALA A C 1
ATOM 1484 O O . ALA A 1 187 ? 14.968 4.617 -13.488 1.00 84.69 187 ALA A O 1
ATOM 1485 N N . ALA A 1 188 ? 13.717 5.213 -11.727 1.00 86.12 188 ALA A N 1
ATOM 1486 C CA . ALA A 1 188 ? 12.475 4.601 -12.199 1.00 86.12 188 ALA A CA 1
ATOM 1487 C C . ALA A 1 188 ? 11.990 5.200 -13.528 1.00 86.12 188 ALA A C 1
ATOM 1489 O O . ALA A 1 188 ? 11.353 4.506 -14.318 1.00 86.12 188 ALA A O 1
ATOM 1490 N N . ARG A 1 189 ? 12.330 6.464 -13.830 1.00 88.25 189 ARG A N 1
ATOM 1491 C CA . ARG A 1 189 ? 12.041 7.076 -15.138 1.00 88.25 189 ARG A CA 1
ATOM 1492 C C . ARG A 1 189 ? 12.647 6.291 -16.301 1.00 88.25 189 ARG A C 1
ATOM 1494 O O . ARG A 1 189 ? 12.032 6.259 -17.360 1.00 88.25 189 ARG A O 1
ATOM 1501 N N . PHE A 1 190 ? 13.826 5.702 -16.123 1.00 86.38 190 PHE A N 1
ATOM 1502 C CA . PHE A 1 190 ? 14.497 4.952 -17.185 1.00 86.38 190 PHE A CA 1
ATOM 1503 C C . PHE A 1 190 ? 13.985 3.515 -17.315 1.00 86.38 190 PHE A C 1
ATOM 1505 O O . PHE A 1 190 ? 14.014 2.964 -18.408 1.00 86.38 190 PHE A O 1
ATOM 1512 N N . ALA A 1 191 ? 13.460 2.944 -16.231 1.00 86.94 191 ALA A N 1
ATOM 1513 C CA . ALA A 1 191 ? 12.906 1.591 -16.211 1.00 86.94 191 ALA A CA 1
ATOM 1514 C C . ALA A 1 191 ? 11.456 1.502 -16.730 1.00 86.94 191 ALA A C 1
ATOM 1516 O O . ALA A 1 191 ? 10.895 0.412 -16.787 1.00 86.94 191 ALA A O 1
ATOM 1517 N N . MET A 1 192 ? 10.826 2.630 -17.076 1.00 90.06 192 MET A N 1
ATOM 1518 C CA . MET A 1 192 ? 9.411 2.702 -17.455 1.00 90.06 192 MET A CA 1
ATOM 1519 C C . MET A 1 192 ? 9.217 3.494 -18.741 1.00 90.06 192 MET A C 1
ATOM 1521 O O . MET A 1 192 ? 9.760 4.593 -18.896 1.00 90.06 192 MET A O 1
ATOM 1525 N N . SER A 1 193 ? 8.370 2.995 -19.633 1.00 90.69 193 SER A N 1
ATOM 1526 C CA . SER A 1 193 ? 8.058 3.677 -20.878 1.00 90.69 193 SER A CA 1
ATOM 1527 C C . SER A 1 193 ? 7.282 4.969 -20.624 1.00 90.69 193 SER A C 1
ATOM 1529 O O . SER A 1 193 ? 6.419 5.077 -19.744 1.00 90.69 193 SER A O 1
ATOM 1531 N N . ASN A 1 194 ? 7.565 5.987 -21.441 1.00 88.88 194 ASN A N 1
ATOM 1532 C CA . ASN A 1 194 ? 6.845 7.259 -21.365 1.00 88.88 194 ASN A CA 1
ATOM 1533 C C . ASN A 1 194 ? 5.346 7.080 -21.641 1.00 88.88 194 ASN A C 1
ATOM 1535 O O . ASN A 1 194 ? 4.539 7.762 -21.023 1.00 88.88 194 ASN A O 1
ATOM 1539 N N . GLY A 1 195 ? 4.968 6.153 -22.529 1.00 91.00 195 GLY A N 1
ATOM 1540 C CA . GLY A 1 195 ? 3.565 5.887 -22.852 1.00 91.00 195 GLY A CA 1
ATOM 1541 C C . GLY A 1 195 ? 2.774 5.376 -21.647 1.00 91.00 195 GLY A C 1
ATOM 1542 O O . GLY A 1 195 ? 1.727 5.938 -21.323 1.00 91.00 195 GLY A O 1
ATOM 1543 N N . LYS A 1 196 ? 3.295 4.362 -20.943 1.00 91.12 196 LYS A N 1
ATOM 1544 C CA . LYS A 1 196 ? 2.656 3.810 -19.738 1.00 91.12 196 LYS A CA 1
ATOM 1545 C C . LYS A 1 196 ? 2.617 4.823 -18.605 1.00 91.12 196 LYS A C 1
ATOM 1547 O O . LYS A 1 196 ? 1.581 4.988 -17.967 1.00 91.12 196 LYS A O 1
ATOM 1552 N N . TRP A 1 197 ? 3.712 5.552 -18.402 1.00 91.38 197 TRP A N 1
ATOM 1553 C CA . TRP A 1 197 ? 3.761 6.605 -17.393 1.00 91.38 197 TRP A CA 1
ATOM 1554 C C . TRP A 1 197 ? 2.737 7.716 -17.649 1.00 91.38 197 TRP A C 1
ATOM 1556 O O . TRP A 1 197 ? 2.022 8.113 -16.733 1.00 91.38 197 TRP A O 1
ATOM 1566 N N . THR A 1 198 ? 2.630 8.201 -18.888 1.00 91.56 198 THR A N 1
ATOM 1567 C CA . THR A 1 198 ? 1.644 9.227 -19.254 1.00 91.56 198 THR A CA 1
ATOM 1568 C C . THR A 1 198 ? 0.216 8.723 -19.065 1.00 91.56 198 THR A C 1
ATOM 1570 O O . THR A 1 198 ? -0.610 9.462 -18.538 1.00 91.56 198 THR A O 1
ATOM 1573 N N . ALA A 1 199 ? -0.075 7.469 -19.425 1.00 90.69 199 ALA A N 1
ATOM 1574 C CA . ALA A 1 199 ? -1.387 6.871 -19.180 1.00 90.69 199 ALA A CA 1
ATOM 1575 C C . ALA A 1 199 ? -1.719 6.805 -17.680 1.00 90.69 199 ALA A C 1
ATOM 1577 O O . ALA A 1 199 ? -2.829 7.154 -17.284 1.00 90.69 199 ALA A O 1
ATOM 1578 N N . LEU A 1 200 ? -0.750 6.421 -16.841 1.00 89.50 200 LEU A N 1
ATOM 1579 C CA . LEU A 1 200 ? -0.929 6.396 -15.392 1.00 89.50 200 LEU A CA 1
ATOM 1580 C C . LEU A 1 200 ? -1.149 7.805 -14.820 1.00 89.50 200 LEU A C 1
ATOM 1582 O O . LEU A 1 200 ? -2.035 7.998 -13.993 1.00 89.50 200 LEU A O 1
ATOM 1586 N N . ARG A 1 201 ? -0.387 8.800 -15.286 1.00 90.50 201 ARG A N 1
ATOM 1587 C CA . ARG A 1 201 ? -0.507 10.194 -14.834 1.00 90.50 201 ARG A CA 1
ATOM 1588 C C . ARG A 1 201 ? -1.833 10.838 -15.238 1.00 90.50 201 ARG A C 1
ATOM 1590 O O . ARG A 1 201 ? -2.414 11.560 -14.437 1.00 90.50 201 ARG A O 1
ATOM 1597 N N . ALA A 1 202 ? -2.348 10.529 -16.428 1.00 88.75 202 ALA A N 1
ATOM 1598 C CA . ALA A 1 202 ? -3.642 11.036 -16.884 1.00 88.75 202 ALA A CA 1
ATOM 1599 C C . ALA A 1 202 ? -4.791 10.652 -15.932 1.00 88.75 202 ALA A C 1
ATOM 1601 O O . ALA A 1 202 ? -5.752 11.402 -15.786 1.00 88.75 202 ALA A O 1
ATOM 1602 N N . LEU A 1 203 ? -4.675 9.517 -15.233 1.00 85.62 203 LEU A N 1
ATOM 1603 C CA . LEU A 1 203 ? -5.641 9.121 -14.206 1.00 85.62 203 LEU A CA 1
ATOM 1604 C C . LEU A 1 203 ? -5.651 10.072 -13.001 1.00 85.62 203 LEU A C 1
ATOM 1606 O O . LEU A 1 203 ? -6.701 10.224 -12.385 1.00 85.62 203 LEU A O 1
ATOM 1610 N N . ALA A 1 204 ? -4.515 10.702 -12.685 1.00 84.81 204 ALA A N 1
ATOM 1611 C CA . ALA A 1 204 ? -4.416 11.715 -11.638 1.00 84.81 204 ALA A CA 1
ATOM 1612 C C . ALA A 1 204 ? -4.817 13.115 -12.125 1.00 84.81 204 ALA A C 1
ATOM 1614 O O . ALA A 1 204 ? -5.476 13.865 -11.407 1.00 84.81 204 ALA A O 1
ATOM 1615 N N . ASP A 1 205 ? -4.479 13.464 -13.366 1.00 79.81 205 ASP A N 1
ATOM 1616 C CA . ASP A 1 205 ? -4.794 14.784 -13.921 1.00 79.81 205 ASP A CA 1
ATOM 1617 C C . ASP A 1 205 ? -6.308 14.971 -14.158 1.00 79.81 205 ASP A C 1
ATOM 1619 O O . ASP A 1 205 ? -6.841 16.043 -13.867 1.00 79.81 205 ASP A O 1
ATOM 1623 N N . ASN A 1 206 ? -7.029 13.912 -14.557 1.00 70.81 206 ASN A N 1
ATOM 1624 C CA . ASN A 1 206 ? -8.496 13.929 -14.696 1.00 70.81 206 ASN A CA 1
ATOM 1625 C C . ASN A 1 206 ? -9.226 14.320 -13.396 1.00 70.81 206 ASN A C 1
ATOM 1627 O O . ASN A 1 206 ? -10.360 14.793 -13.441 1.00 70.81 206 ASN A O 1
ATOM 1631 N N . TYR A 1 207 ? -8.595 14.126 -12.234 1.00 61.22 207 TYR A N 1
ATOM 1632 C CA . TYR A 1 207 ? -9.150 14.537 -10.948 1.00 61.22 207 TYR A CA 1
ATOM 1633 C C . TYR A 1 207 ? -8.969 16.038 -10.686 1.00 61.22 207 TYR A C 1
ATOM 1635 O O . TYR A 1 207 ? -9.913 16.716 -10.282 1.00 61.22 207 TYR A O 1
ATOM 1643 N N . ARG A 1 208 ? -7.782 16.583 -10.984 1.00 60.34 208 ARG A N 1
ATOM 1644 C CA . ARG A 1 208 ? -7.476 18.012 -10.779 1.00 60.34 208 ARG A CA 1
ATOM 1645 C C . ARG A 1 208 ? -8.347 18.931 -11.635 1.00 60.34 208 ARG A C 1
ATOM 1647 O O . ARG A 1 208 ? -8.613 20.063 -11.242 1.00 60.34 208 ARG A O 1
ATOM 1654 N N . GLU A 1 209 ? -8.806 18.452 -12.789 1.00 58.59 209 GLU A N 1
ATOM 1655 C CA . GLU A 1 209 ? -9.779 19.174 -13.615 1.00 58.59 209 GLU A CA 1
ATOM 1656 C C . GLU A 1 209 ? -11.204 19.125 -13.034 1.00 58.59 209 GLU A C 1
ATOM 1658 O O . GLU A 1 209 ? -11.955 20.082 -13.209 1.00 58.59 209 GLU A O 1
ATOM 1663 N N . GLY A 1 210 ? -11.556 18.071 -12.287 1.00 54.25 210 GLY A N 1
ATOM 1664 C CA . GLY A 1 210 ? -12.858 17.912 -11.629 1.00 54.25 210 GLY A CA 1
ATOM 1665 C C . GLY A 1 210 ? -13.032 18.719 -10.335 1.00 54.25 210 GLY A C 1
ATOM 1666 O O . GLY A 1 210 ? -14.154 19.090 -10.004 1.00 54.25 210 GLY A O 1
ATOM 1667 N N . GLU A 1 211 ? -11.949 19.042 -9.621 1.00 50.59 211 GLU A N 1
ATOM 1668 C CA . GLU A 1 211 ? -11.987 19.865 -8.393 1.00 50.59 211 GLU A CA 1
ATOM 1669 C C . GLU A 1 211 ? -11.808 21.372 -8.629 1.00 50.59 211 GLU A C 1
ATOM 1671 O O . GLU A 1 211 ? -11.843 22.167 -7.686 1.00 50.59 211 GLU A O 1
ATOM 1676 N N . ARG A 1 212 ? -11.676 21.812 -9.887 1.00 45.78 212 ARG A N 1
ATOM 1677 C CA . ARG A 1 212 ? -11.481 23.233 -10.223 1.00 45.78 212 ARG A CA 1
ATOM 1678 C C . ARG A 1 212 ? -12.690 24.139 -9.936 1.00 45.78 212 ARG A C 1
ATOM 1680 O O . ARG A 1 212 ? -12.600 25.336 -10.194 1.00 45.78 212 ARG A O 1
ATOM 1687 N N . GLU A 1 213 ? -13.780 23.613 -9.374 1.00 44.09 213 GLU A N 1
ATOM 1688 C CA . GLU A 1 213 ? -14.939 24.406 -8.934 1.00 44.09 213 GLU A CA 1
ATOM 1689 C C . GLU A 1 213 ? -15.020 24.675 -7.424 1.00 44.09 213 GLU A C 1
ATOM 1691 O O . GLU A 1 213 ? -15.836 25.500 -7.014 1.00 44.09 213 GLU A O 1
ATOM 1696 N N . SER A 1 214 ? -14.161 24.107 -6.574 1.00 46.44 214 SER A N 1
ATOM 1697 C CA . SER A 1 214 ? -14.135 24.526 -5.167 1.00 46.44 214 SER A CA 1
ATOM 1698 C C . SER A 1 214 ? -12.876 24.072 -4.441 1.00 46.44 214 SER A C 1
ATOM 1700 O O . SER A 1 214 ? -12.900 23.001 -3.868 1.00 46.44 214 SER A O 1
ATOM 1702 N N . TYR A 1 215 ? -11.819 24.883 -4.403 1.00 33.97 215 TYR A N 1
ATOM 1703 C CA . TYR A 1 215 ? -10.947 25.037 -3.227 1.00 33.97 215 TYR A CA 1
ATOM 1704 C C . TYR A 1 215 ? -10.077 26.290 -3.423 1.00 33.97 215 TYR A C 1
ATOM 1706 O O . TYR A 1 215 ? -9.405 26.446 -4.441 1.00 33.97 215 TYR A O 1
ATOM 1714 N N . GLN A 1 216 ? -10.149 27.220 -2.464 1.00 38.47 216 GLN A N 1
ATOM 1715 C CA . GLN A 1 216 ? -9.261 28.381 -2.383 1.00 38.47 216 GLN A CA 1
ATOM 1716 C C . GLN A 1 216 ? -7.828 27.926 -2.074 1.00 38.47 216 GLN A C 1
ATOM 1718 O O . GLN A 1 216 ? -7.621 27.011 -1.279 1.00 38.47 216 GLN A O 1
ATOM 1723 N N . GLU A 1 217 ? -6.866 28.592 -2.714 1.00 32.56 217 GLU A N 1
ATOM 1724 C CA . GLU A 1 217 ? -5.423 28.373 -2.609 1.00 32.56 217 GLU A CA 1
ATOM 1725 C C . GLU A 1 217 ? -4.939 28.298 -1.153 1.00 32.56 217 GLU A C 1
ATOM 1727 O O . GLU A 1 217 ? -5.072 29.254 -0.386 1.00 32.56 217 GLU A O 1
ATOM 1732 N N . ILE A 1 218 ? -4.286 27.191 -0.792 1.00 37.03 218 ILE A N 1
ATOM 1733 C CA . ILE A 1 218 ? -3.331 27.205 0.316 1.00 37.03 218 ILE A CA 1
ATOM 1734 C C . ILE A 1 218 ? -2.053 27.842 -0.235 1.00 37.03 218 ILE A C 1
ATOM 1736 O O . ILE A 1 218 ? -1.400 27.283 -1.115 1.00 37.03 218 ILE A O 1
ATOM 1740 N N . SER A 1 219 ? -1.761 29.049 0.258 1.00 40.78 219 SER A N 1
ATOM 1741 C CA . SER A 1 219 ? -0.583 29.855 -0.076 1.00 40.78 219 SER A CA 1
ATOM 1742 C C . SER A 1 219 ? 0.711 29.032 -0.022 1.00 40.78 219 SER A C 1
ATOM 1744 O O . SER A 1 219 ? 0.942 28.262 0.914 1.00 40.78 219 SER A O 1
ATOM 1746 N N . LEU A 1 220 ? 1.585 29.277 -1.003 1.00 39.53 220 LEU A N 1
ATOM 1747 C CA . LEU A 1 220 ? 2.967 28.790 -1.098 1.00 39.53 220 LEU A CA 1
ATOM 1748 C C . LEU A 1 220 ? 3.832 29.106 0.145 1.00 39.53 220 LEU A C 1
ATOM 1750 O O . LEU A 1 220 ? 4.891 28.504 0.303 1.00 39.53 220 LEU A O 1
ATOM 1754 N N . ASP A 1 221 ? 3.359 29.951 1.070 1.00 44.62 221 ASP A N 1
ATOM 1755 C CA . ASP A 1 221 ? 4.024 30.284 2.343 1.00 44.62 221 ASP A CA 1
ATOM 1756 C C . ASP A 1 221 ? 4.261 29.086 3.286 1.00 44.62 221 ASP A C 1
ATOM 1758 O O . ASP A 1 221 ? 5.028 29.198 4.247 1.00 44.62 221 ASP A O 1
ATOM 1762 N N . TYR A 1 222 ? 3.599 27.941 3.076 1.00 44.25 222 TYR A N 1
ATOM 1763 C CA . TYR A 1 222 ? 3.775 26.778 3.954 1.00 44.25 222 TYR A CA 1
ATOM 1764 C C . TYR A 1 222 ? 5.146 26.105 3.770 1.00 44.25 222 TYR A C 1
ATOM 1766 O O . TYR A 1 222 ? 5.771 25.711 4.755 1.00 44.25 222 TYR A O 1
ATOM 1774 N N . TRP A 1 223 ? 5.662 26.030 2.539 1.00 40.72 223 TRP A N 1
ATOM 1775 C CA . TRP A 1 223 ? 6.936 25.351 2.266 1.00 40.72 223 TRP A CA 1
ATOM 1776 C C . TRP A 1 223 ? 8.159 26.178 2.690 1.00 40.72 223 TRP A C 1
ATOM 1778 O O . TRP A 1 223 ? 9.114 25.603 3.214 1.00 40.72 223 TRP A O 1
ATOM 1788 N N . ASP A 1 224 ? 8.081 27.511 2.618 1.00 45.56 224 ASP A N 1
ATOM 1789 C CA . ASP A 1 224 ? 9.141 28.417 3.097 1.00 45.56 224 ASP A CA 1
ATOM 1790 C C . ASP A 1 224 ? 9.304 28.405 4.632 1.00 45.56 224 ASP A C 1
ATOM 1792 O O . ASP A 1 224 ? 10.345 28.803 5.159 1.00 45.56 224 ASP A O 1
ATOM 1796 N N . ARG A 1 225 ? 8.304 27.913 5.381 1.00 48.12 225 ARG A N 1
ATOM 1797 C CA . ARG A 1 225 ? 8.383 27.758 6.847 1.00 48.12 225 ARG A CA 1
ATOM 1798 C C . ARG A 1 225 ? 8.931 26.411 7.304 1.00 48.12 225 ARG A C 1
ATOM 1800 O O . ARG A 1 225 ? 9.499 26.346 8.393 1.00 48.12 225 ARG A O 1
ATOM 1807 N N . VAL A 1 226 ? 8.746 25.348 6.521 1.00 43.66 226 VAL A N 1
ATOM 1808 C CA . VAL A 1 226 ? 9.140 23.981 6.913 1.00 43.66 226 VAL A CA 1
ATOM 1809 C C . VAL A 1 226 ? 10.605 23.696 6.561 1.00 43.66 226 VAL A C 1
ATOM 1811 O O . VAL A 1 226 ? 11.264 22.948 7.282 1.00 43.66 226 VAL A O 1
ATOM 1814 N N . PHE A 1 227 ? 11.155 24.357 5.536 1.00 44.12 227 PHE A N 1
ATOM 1815 C CA . PHE A 1 227 ? 12.565 24.231 5.152 1.00 44.12 227 PHE A CA 1
ATOM 1816 C C . PHE A 1 227 ? 13.248 25.596 4.977 1.00 44.12 227 PHE A C 1
ATOM 1818 O O . PHE A 1 227 ? 13.561 25.989 3.854 1.00 44.12 227 PHE A O 1
ATOM 1825 N N . PRO A 1 228 ? 13.550 26.330 6.064 1.00 43.69 228 PRO A N 1
ATOM 1826 C CA . PRO A 1 228 ? 14.493 27.431 5.977 1.00 43.69 228 PRO A CA 1
ATOM 1827 C C . PRO A 1 228 ? 15.892 26.824 5.825 1.00 43.69 228 PRO A C 1
ATOM 1829 O O . PRO A 1 228 ? 16.590 26.572 6.812 1.00 43.69 228 PRO A O 1
ATOM 1832 N N . GLU A 1 229 ? 16.309 26.523 4.595 1.00 45.47 229 GLU A N 1
ATOM 1833 C CA . GLU A 1 229 ? 17.704 26.180 4.355 1.00 45.47 229 GLU A CA 1
ATOM 1834 C C . GLU A 1 229 ? 18.573 27.356 4.810 1.00 45.47 229 GLU A C 1
ATOM 1836 O O . GLU A 1 229 ? 18.526 28.467 4.278 1.00 45.47 229 GLU A O 1
ATOM 1841 N N . LYS A 1 230 ? 19.390 27.087 5.834 1.00 47.81 230 LYS A N 1
ATOM 1842 C CA . LYS A 1 230 ? 20.601 27.844 6.120 1.00 47.81 230 LYS A CA 1
ATOM 1843 C C . LYS A 1 230 ? 21.473 27.791 4.870 1.00 47.81 230 LYS A C 1
ATOM 1845 O O . LYS A 1 230 ? 22.311 26.901 4.733 1.00 47.81 230 LYS A O 1
ATOM 1850 N N . VAL A 1 231 ? 21.324 28.780 3.998 1.00 47.78 231 VAL A N 1
ATOM 1851 C CA . VAL A 1 231 ? 22.381 29.170 3.069 1.00 47.78 231 VAL A CA 1
ATOM 1852 C C . VAL A 1 231 ? 23.498 29.761 3.924 1.00 47.78 231 VAL A C 1
ATOM 1854 O O . VAL A 1 231 ? 23.568 30.959 4.183 1.00 47.78 231 VAL A O 1
ATOM 1857 N N . GLY A 1 232 ? 24.336 28.875 4.460 1.00 41.78 232 GLY A N 1
ATOM 1858 C CA . GLY A 1 232 ? 25.640 29.236 4.976 1.00 41.78 232 GLY A CA 1
ATOM 1859 C C . GLY A 1 232 ? 26.485 29.685 3.796 1.00 41.78 232 GLY A C 1
ATOM 1860 O O . GLY A 1 232 ? 26.941 28.864 3.006 1.00 41.78 232 GLY A O 1
ATOM 1861 N N . SER A 1 233 ? 26.668 30.995 3.673 1.00 42.56 233 SER A N 1
ATOM 1862 C CA . SER A 1 233 ? 27.711 31.601 2.858 1.00 42.56 233 SER A CA 1
ATOM 1863 C C . SER A 1 233 ? 29.072 31.150 3.396 1.00 42.56 233 SER A C 1
ATOM 1865 O O . SER A 1 233 ? 29.614 31.738 4.333 1.00 42.56 233 SER A O 1
ATOM 1867 N N . GLY A 1 234 ? 29.598 30.061 2.843 1.00 38.81 234 GLY A N 1
ATOM 1868 C CA . GLY A 1 234 ? 31.010 29.728 2.936 1.00 38.81 234 GLY A CA 1
ATOM 1869 C C . GLY A 1 234 ? 31.787 30.596 1.954 1.00 38.81 234 GLY A C 1
ATOM 1870 O O . GLY A 1 234 ? 32.004 30.184 0.821 1.00 38.81 234 GLY A O 1
ATOM 1871 N N . GLU A 1 235 ? 32.188 31.789 2.388 1.00 47.06 235 GLU A N 1
ATOM 1872 C CA . GLU A 1 235 ? 33.340 32.494 1.824 1.00 47.06 235 GLU A CA 1
ATOM 1873 C C . GLU A 1 235 ? 34.493 32.360 2.821 1.00 47.06 235 GLU A C 1
ATOM 1875 O O . GLU A 1 235 ? 34.494 32.991 3.878 1.00 47.06 235 GLU A O 1
ATOM 1880 N N . ALA A 1 236 ? 35.448 31.495 2.493 1.00 43.47 236 ALA A N 1
ATOM 1881 C CA . ALA A 1 236 ? 36.809 31.522 3.014 1.00 43.47 236 ALA A CA 1
ATOM 1882 C C . ALA A 1 236 ? 37.698 30.696 2.073 1.00 43.47 236 ALA A C 1
ATOM 1884 O O . ALA A 1 236 ? 37.804 29.482 2.236 1.00 43.47 236 ALA A O 1
ATOM 1885 N N . GLU A 1 237 ? 38.224 31.350 1.036 1.00 42.59 237 GLU A N 1
ATOM 1886 C CA . GLU A 1 237 ? 39.661 31.489 0.708 1.00 42.59 237 GLU A CA 1
ATOM 1887 C C . GLU A 1 237 ? 39.844 32.142 -0.669 1.00 42.59 237 GLU A C 1
ATOM 1889 O O . GLU A 1 237 ? 39.234 31.672 -1.655 1.00 42.59 237 GLU A O 1
#

Organism: NCBI:txid1080233

Secondary structure (DSSP, 8-state):
-----TTTTS-HHHHHHHHHHHHTT----S-EE-SSS-EEEE-S---HHHHHHHTS-HHHHHHHHHHHHSS-PEEEEEE--S---S-GGG------TTTT--GGGEEEEEEEEEE-TT-HHHHHHHHHHHHHHHHHHHHH----EEEEEEEE-SS----S--TTHHHHHHHHTS--SEEEEEEE-HHHHHSS-HHHHHHHHHHHHHHHHHSTTS-----THHHHHH-----------

InterPro domains:
  IPR038883 Uncharacterized protein AN11006-like [PTHR42085] (4-178)